Protein AF-A0ABD5XP65-F1 (afdb_monomer_lite)

pLDDT: mean 73.83, std 27.02, range [26.28, 98.69]

Organism: NCBI:txid3031998

Foldseek 3Di:
DDDDPPCDPDDFQFKDKDKDDDQQFDPVCLPPDPCPTLALLNLLVVLCCVQVVDQVCPQPQQDFADDPPDDDDPFTKTKTKHKDWDQKAADADPPTDTDIKMKIWIWGWDQDPVGTDTHDDSKTKMKIKDFFHQRIAGRHRHTDDRPNHGGIMMMIMITRDPDPVSRVLSRLSRSCRRRNPPNDPDDNPDDDDDDPPDDDDPPDPPPDDDDDDDDDDDDDDDDDDDDDDDDDDDDDDDDDDDDDDDDDDDDDDDDDDDDDD

Radius of gyration: 26.75 Å; chains: 1; bounding box: 67×69×98 Å

Sequence (261 aa):
MSSVEDAAPKPRAHGASVANVLNDLAPSDADAPAGQRDTLYADAVRYWRENVESHENEPYPATEFDAEWLPETAGEWVLLVKSSGWKAGTGYGDDYSQYYEQHIMLRERVETDDGVELRKPPLALHVEVMPQYRDLVFKSGDPLECPYGEGTRVVCWTTWAESGSEVERRMYDAIRAVYGDDVLDAPATGTPTPDASRKPKPTTDLTATRRGPSSRRSNSQRTSSRGAGTPRSTHIKSGCKRVGWRPAWSPTAGIYSGSRM

Secondary structure (DSSP, 8-state):
-------PPPPP---EEEEEEE----GGGTTS-TTSS-SHHHHHHHHIIIII-SGGGPSEEEEE---TTSPP-SSEEEEEEEEEEEEEEES-GGG-EEEEEEEEEEEEEEEETTEEEEEPPSS-EEEEEEEE-TT-EETTS-B---TT-SEEEEEEEESS-SSHHHHHHHHHHHHHHHH-GGG-SS---SPPPP----PPPP-------------------------------------------PPP-PPPPP-------

Structure (mmCIF, N/CA/C/O backbone):
data_AF-A0ABD5XP65-F1
#
_entry.id   AF-A0ABD5XP65-F1
#
loop_
_atom_site.group_PDB
_atom_site.id
_atom_site.type_symbol
_atom_site.label_atom_id
_atom_site.label_alt_id
_atom_site.label_comp_id
_atom_site.label_asym_id
_atom_site.label_entity_id
_atom_site.label_seq_id
_atom_site.pdbx_PDB_ins_code
_atom_site.Cartn_x
_atom_site.Cartn_y
_atom_site.Cartn_z
_atom_site.occupancy
_atom_site.B_iso_or_equiv
_atom_site.auth_seq_id
_atom_site.auth_comp_id
_atom_site.auth_asym_id
_atom_site.auth_atom_id
_atom_site.pdbx_PDB_model_num
ATOM 1 N N . MET A 1 1 ? -13.268 21.954 -52.368 1.00 40.03 1 MET A N 1
ATOM 2 C CA . MET A 1 1 ? -12.692 22.503 -51.124 1.00 40.03 1 MET A CA 1
ATOM 3 C C . MET A 1 1 ? -12.782 21.407 -50.078 1.00 40.03 1 MET A C 1
ATOM 5 O O . MET A 1 1 ? -13.883 21.100 -49.652 1.00 40.03 1 MET A O 1
ATOM 9 N N . SER A 1 2 ? -11.668 20.733 -49.788 1.00 44.50 2 SER A N 1
ATOM 10 C CA . SER A 1 2 ? -11.592 19.680 -48.766 1.00 44.50 2 SER A CA 1
ATOM 11 C C . SER A 1 2 ? -11.222 20.348 -47.448 1.00 44.50 2 SER A C 1
ATOM 13 O O . SER A 1 2 ? -10.163 20.971 -47.388 1.00 44.50 2 SER A O 1
ATOM 15 N N . SER A 1 3 ? -12.076 20.276 -46.427 1.00 46.41 3 SER A N 1
ATOM 16 C CA . SER A 1 3 ? -11.682 20.690 -45.080 1.00 46.41 3 SER A CA 1
ATOM 17 C C . SER A 1 3 ? -10.689 19.668 -44.544 1.00 46.41 3 SER A C 1
ATOM 19 O O . SER A 1 3 ? -10.985 18.477 -44.495 1.00 46.41 3 SER A O 1
ATOM 21 N N . VAL A 1 4 ? -9.500 20.129 -44.177 1.00 52.03 4 VAL A N 1
ATOM 22 C CA . VAL A 1 4 ? -8.583 19.348 -43.353 1.00 52.03 4 VAL A CA 1
ATOM 23 C C . VAL A 1 4 ? -9.175 19.389 -41.949 1.00 52.03 4 VAL A C 1
ATOM 25 O O . VAL A 1 4 ? -9.174 20.442 -41.315 1.00 52.03 4 VAL A O 1
ATOM 28 N N . GLU A 1 5 ? -9.778 18.287 -41.509 1.00 54.50 5 GLU A N 1
ATOM 29 C CA . GLU A 1 5 ? -10.114 18.123 -40.099 1.00 54.50 5 GLU A CA 1
ATOM 30 C C . GLU A 1 5 ? -8.799 18.014 -39.330 1.00 54.50 5 GLU A C 1
ATOM 32 O O . GLU A 1 5 ? -8.056 17.041 -39.457 1.00 54.50 5 GLU A O 1
ATOM 37 N N . ASP A 1 6 ? -8.498 19.061 -38.569 1.00 48.50 6 ASP A N 1
ATOM 38 C CA . ASP A 1 6 ? -7.400 19.097 -37.615 1.00 48.50 6 ASP A CA 1
ATOM 39 C C . ASP A 1 6 ? -7.791 18.209 -36.425 1.00 48.50 6 ASP A C 1
ATOM 41 O O . ASP A 1 6 ? -8.336 18.657 -35.412 1.00 48.50 6 ASP A O 1
ATOM 45 N N . ALA A 1 7 ? -7.639 16.896 -36.603 1.00 56.91 7 ALA A N 1
ATOM 46 C CA . ALA A 1 7 ? -7.872 15.917 -35.556 1.00 56.91 7 ALA A CA 1
ATOM 47 C C . ALA A 1 7 ? -6.713 15.994 -34.556 1.00 56.91 7 ALA A C 1
ATOM 49 O O . ALA A 1 7 ? -5.777 15.194 -34.594 1.00 56.91 7 ALA A O 1
ATOM 50 N N . ALA A 1 8 ? -6.775 16.972 -33.651 1.00 50.06 8 ALA A N 1
ATOM 51 C CA . ALA A 1 8 ? -5.931 16.970 -32.468 1.00 50.06 8 ALA A CA 1
ATOM 52 C C . ALA A 1 8 ? -6.077 15.599 -31.774 1.00 50.06 8 ALA A C 1
ATOM 54 O O . ALA A 1 8 ? -7.208 15.119 -31.610 1.00 50.06 8 ALA A O 1
ATOM 55 N N . PRO A 1 9 ? -4.973 14.927 -31.391 1.00 61.09 9 PRO A N 1
ATOM 56 C CA . PRO A 1 9 ? -5.064 13.644 -30.714 1.00 61.09 9 PRO A CA 1
ATOM 57 C C . PRO A 1 9 ? -5.929 13.822 -29.468 1.00 61.09 9 PRO A C 1
ATOM 59 O O . PRO A 1 9 ? -5.684 14.723 -28.662 1.00 61.09 9 PRO A O 1
ATOM 62 N N . LYS A 1 10 ? -6.966 12.984 -29.325 1.00 55.00 10 LYS A N 1
ATOM 63 C CA . LYS A 1 10 ? -7.807 12.974 -28.121 1.00 55.00 10 LYS A CA 1
ATOM 64 C C . LYS A 1 10 ? -6.884 12.947 -26.897 1.00 55.00 10 LYS A C 1
ATOM 66 O O . LYS A 1 10 ? -5.917 12.176 -26.920 1.00 55.00 10 LYS A O 1
ATOM 71 N N . PRO A 1 11 ? -7.137 13.761 -25.856 1.00 56.94 11 PRO A N 1
ATOM 72 C CA . PRO A 1 11 ? -6.301 13.746 -24.666 1.00 56.94 11 PRO A CA 1
ATOM 73 C C . PRO A 1 11 ? -6.234 12.311 -24.143 1.00 56.94 11 PRO A C 1
ATOM 75 O O . PRO A 1 11 ? -7.261 11.710 -23.826 1.00 56.94 11 PRO A O 1
ATOM 78 N N . ARG A 1 12 ? -5.027 11.736 -24.118 1.00 56.38 12 ARG A N 1
ATOM 79 C CA . ARG A 1 12 ? -4.811 10.428 -23.499 1.00 56.38 12 ARG A CA 1
ATOM 80 C C . ARG A 1 12 ? -4.994 10.605 -21.996 1.00 56.38 12 ARG A C 1
ATOM 82 O O . ARG A 1 12 ? -4.457 11.559 -21.432 1.00 56.38 12 ARG A O 1
ATOM 89 N N . ALA A 1 13 ? -5.741 9.710 -21.355 1.00 58.09 13 ALA A N 1
ATOM 90 C CA . ALA A 1 13 ? -5.840 9.684 -19.902 1.00 58.09 13 ALA A CA 1
ATOM 91 C C . ALA A 1 13 ? -4.429 9.472 -19.327 1.00 58.09 13 ALA A C 1
ATOM 93 O O . ALA A 1 13 ? -3.853 8.392 -19.427 1.00 58.09 13 ALA A O 1
ATOM 94 N N . HIS A 1 14 ? -3.826 10.545 -18.815 1.00 69.62 14 HIS A N 1
ATOM 95 C CA . HIS A 1 14 ? -2.431 10.520 -18.382 1.00 69.62 14 HIS A CA 1
ATOM 96 C C . HIS A 1 14 ? -2.278 9.835 -17.019 1.00 69.62 14 HIS A C 1
ATOM 98 O O . HIS A 1 14 ? -1.262 9.196 -16.777 1.00 69.62 14 HIS A O 1
ATOM 104 N N . GLY A 1 15 ? -3.305 9.896 -16.166 1.00 77.50 15 GLY A N 1
ATOM 105 C CA . GLY A 1 15 ? -3.373 9.194 -14.888 1.00 77.50 15 GLY A CA 1
ATOM 106 C C . GLY A 1 15 ? -4.805 8.784 -14.561 1.00 77.50 15 GLY A C 1
ATOM 107 O O . GLY A 1 15 ? -5.740 9.542 -14.819 1.00 77.50 15 GLY A O 1
ATOM 108 N N . ALA A 1 16 ? -4.961 7.588 -14.002 1.00 86.00 16 ALA A N 1
ATOM 109 C CA . ALA A 1 16 ? -6.223 7.043 -13.524 1.00 86.00 16 ALA A CA 1
ATOM 110 C C . ALA A 1 16 ? -6.053 6.516 -12.094 1.00 86.00 16 ALA A C 1
ATOM 112 O O . ALA A 1 16 ? -4.953 6.128 -11.689 1.00 86.00 16 ALA A O 1
ATOM 113 N N . SER A 1 17 ? -7.146 6.511 -11.331 1.00 92.38 17 SER A N 1
ATOM 114 C CA . SER A 1 17 ? -7.155 5.957 -9.981 1.00 92.38 17 SER A CA 1
ATOM 115 C C . SER A 1 17 ? -8.422 5.180 -9.686 1.00 92.38 17 SER A C 1
ATOM 117 O O . SER A 1 17 ? -9.511 5.634 -10.041 1.00 92.38 17 SER A O 1
ATOM 119 N N . VAL A 1 18 ? -8.276 4.071 -8.970 1.00 95.38 18 VAL A N 1
ATOM 120 C CA . VAL A 1 18 ? -9.386 3.295 -8.408 1.00 95.38 18 VAL A CA 1
ATOM 121 C C . VAL A 1 18 ? -9.196 3.186 -6.902 1.00 95.38 18 VAL A C 1
ATOM 123 O O . VAL A 1 18 ? -8.070 3.079 -6.419 1.00 95.38 18 VAL A O 1
ATOM 126 N N . ALA A 1 19 ? -10.303 3.256 -6.167 1.00 96.19 19 ALA A N 1
ATOM 127 C CA . ALA A 1 19 ? -10.346 3.104 -4.724 1.00 96.19 19 ALA A CA 1
ATOM 128 C C . ALA A 1 19 ? -11.404 2.059 -4.368 1.00 96.19 19 ALA A C 1
ATOM 130 O O . ALA A 1 19 ? -12.586 2.291 -4.620 1.00 96.19 19 ALA A O 1
ATOM 131 N N . ASN A 1 20 ? -10.977 0.962 -3.748 1.00 94.88 20 ASN A N 1
ATOM 132 C CA . ASN A 1 20 ? -11.839 -0.139 -3.331 1.00 94.88 20 ASN A CA 1
ATOM 133 C C . ASN A 1 20 ? -11.805 -0.290 -1.806 1.00 94.88 20 ASN A C 1
ATOM 135 O O . ASN A 1 20 ? -10.812 0.031 -1.151 1.00 94.88 20 ASN A O 1
ATOM 139 N N . VAL A 1 21 ? -12.907 -0.780 -1.244 1.00 94.88 21 VAL A N 1
ATOM 140 C CA . VAL A 1 21 ? -12.956 -1.300 0.125 1.00 94.88 21 VAL A CA 1
ATOM 141 C C . VAL A 1 21 ? -13.182 -2.796 0.003 1.00 94.88 21 VAL A C 1
ATOM 143 O O . VAL A 1 21 ? -14.199 -3.232 -0.535 1.00 94.88 21 VAL A O 1
ATOM 146 N N . LEU A 1 22 ? -12.189 -3.563 0.430 1.00 93.31 22 LEU A N 1
ATOM 147 C CA . LEU A 1 22 ? -12.254 -5.009 0.504 1.00 93.31 22 LEU A CA 1
ATOM 148 C C . LEU A 1 22 ? -13.018 -5.352 1.780 1.00 93.31 22 LEU A C 1
ATOM 150 O O . LEU A 1 22 ? -12.604 -4.965 2.869 1.00 93.31 22 LEU A O 1
ATOM 154 N N . ASN A 1 23 ? -14.135 -6.064 1.641 1.00 91.38 23 ASN A N 1
ATOM 155 C CA . ASN A 1 23 ? -14.887 -6.599 2.778 1.00 91.38 23 ASN A CA 1
ATOM 156 C C . ASN A 1 23 ? -14.221 -7.896 3.275 1.00 91.38 23 ASN A C 1
ATOM 158 O O . ASN A 1 23 ? -14.861 -8.943 3.327 1.00 91.38 23 ASN A O 1
ATOM 162 N N . ASP A 1 24 ? -12.921 -7.826 3.555 1.00 91.94 24 ASP A N 1
ATOM 163 C CA . ASP A 1 24 ? -12.065 -8.944 3.965 1.00 91.94 24 ASP A CA 1
ATOM 164 C C . ASP A 1 24 ? -12.085 -9.180 5.484 1.00 91.94 24 ASP A C 1
ATOM 166 O O . ASP A 1 24 ? -11.543 -10.163 5.968 1.00 91.94 24 ASP A O 1
ATOM 170 N N . LEU A 1 25 ? -12.758 -8.320 6.253 1.00 90.75 25 LEU A N 1
ATOM 171 C CA . LEU A 1 25 ? -12.942 -8.522 7.686 1.00 90.75 25 LEU A CA 1
ATOM 172 C C . LEU A 1 25 ? -14.070 -9.521 7.965 1.00 90.75 25 LEU A C 1
ATOM 174 O O . LEU A 1 25 ? -15.256 -9.207 7.822 1.00 90.75 25 LEU A O 1
ATOM 178 N N . ALA A 1 26 ? -13.706 -10.710 8.444 1.00 86.81 26 ALA A N 1
ATOM 179 C CA . ALA A 1 26 ? -14.677 -11.693 8.904 1.00 86.81 26 ALA A CA 1
ATOM 180 C C . ALA A 1 26 ? -15.507 -11.148 10.089 1.00 86.81 26 ALA A C 1
ATOM 182 O O . ALA A 1 26 ? -14.952 -10.538 11.008 1.00 86.81 26 ALA A O 1
ATOM 183 N N . PRO A 1 27 ? -16.828 -11.420 10.162 1.00 84.38 27 PRO A N 1
ATOM 184 C CA . PRO A 1 27 ? -17.650 -10.992 11.296 1.00 84.38 27 PRO A CA 1
ATOM 185 C C . PRO A 1 27 ? -17.160 -11.502 12.660 1.00 84.38 27 PRO A C 1
ATOM 187 O O . PRO A 1 27 ? -17.408 -10.852 13.674 1.00 84.38 27 PRO A O 1
ATOM 190 N N . SER A 1 28 ? -16.468 -12.649 12.697 1.00 83.56 28 SER A N 1
ATOM 191 C CA . SER A 1 28 ? -15.841 -13.195 13.910 1.00 83.56 28 SER A CA 1
ATOM 192 C C . SER A 1 28 ? -14.696 -12.335 14.444 1.00 83.56 28 SER A C 1
ATOM 194 O O . SER A 1 28 ? -14.403 -12.391 15.637 1.00 83.56 28 SER A O 1
ATOM 196 N N . ASP A 1 29 ? -14.089 -11.523 13.580 1.00 84.38 29 ASP A N 1
ATOM 197 C CA . ASP A 1 29 ? -12.844 -10.801 13.841 1.00 84.38 29 ASP A CA 1
ATOM 198 C C . ASP A 1 29 ? -13.088 -9.296 14.023 1.00 84.38 29 ASP A C 1
ATOM 200 O O . ASP A 1 29 ? -12.156 -8.528 14.268 1.00 84.38 29 ASP A O 1
ATOM 204 N N . ALA A 1 30 ? -14.350 -8.858 13.956 1.00 78.88 30 ALA A N 1
ATOM 205 C CA . ALA A 1 30 ? -14.733 -7.453 14.084 1.00 78.88 30 ALA A CA 1
ATOM 206 C C . ALA A 1 30 ? -14.216 -6.811 15.386 1.00 78.88 30 ALA A C 1
ATOM 208 O O . ALA A 1 30 ? -13.821 -5.646 15.400 1.00 78.88 30 ALA A O 1
ATOM 209 N N . ASP A 1 31 ? -14.164 -7.593 16.467 1.00 82.19 31 ASP A N 1
ATOM 210 C CA . ASP A 1 31 ? -13.669 -7.160 17.778 1.00 82.19 31 ASP A CA 1
ATOM 211 C C . ASP A 1 31 ? -12.234 -7.631 18.070 1.00 82.19 31 ASP A C 1
ATOM 213 O O . ASP A 1 31 ? -11.696 -7.358 19.146 1.00 82.19 31 ASP A O 1
ATOM 217 N N . ALA A 1 32 ? -11.590 -8.332 17.130 1.00 81.75 32 ALA A N 1
ATOM 218 C CA . ALA A 1 32 ? -10.195 -8.720 17.275 1.00 81.75 32 ALA A CA 1
ATOM 219 C C . ALA A 1 32 ? -9.293 -7.473 17.211 1.00 81.75 32 ALA A C 1
ATOM 221 O O . ALA A 1 32 ? -9.571 -6.550 16.441 1.00 81.75 32 ALA A O 1
ATOM 222 N N . PRO A 1 33 ? -8.186 -7.421 17.973 1.00 71.81 33 PRO A N 1
ATOM 223 C CA . PRO A 1 33 ? -7.176 -6.381 17.802 1.00 71.81 33 PRO A CA 1
ATOM 224 C C . PRO A 1 33 ? -6.664 -6.365 16.358 1.00 71.81 33 PRO A C 1
ATOM 226 O O . PRO A 1 33 ? -6.496 -7.422 15.761 1.00 71.81 33 PRO A O 1
ATOM 229 N N . ALA A 1 34 ? -6.326 -5.205 15.794 1.00 62.69 34 ALA A N 1
ATOM 230 C CA . ALA A 1 34 ? -6.033 -5.122 14.358 1.00 62.69 34 ALA A CA 1
ATOM 231 C C . ALA A 1 34 ? -4.831 -5.939 13.850 1.00 62.69 34 ALA A C 1
ATOM 233 O O . ALA A 1 34 ? -4.732 -6.176 12.655 1.00 62.69 34 ALA A O 1
ATOM 234 N N . GLY A 1 35 ? -3.925 -6.380 14.729 1.00 63.19 35 GLY A N 1
ATOM 235 C CA . GLY A 1 35 ? -2.848 -7.316 14.373 1.00 63.19 35 GLY A CA 1
ATOM 236 C C . GLY A 1 35 ? -3.250 -8.796 14.416 1.00 63.19 35 GLY A C 1
ATOM 237 O O . GLY A 1 35 ? -2.394 -9.655 14.234 1.00 63.19 35 GLY A O 1
ATOM 238 N N . GLN A 1 36 ? -4.510 -9.083 14.739 1.00 72.56 36 GLN A N 1
ATOM 239 C CA . GLN A 1 36 ? -5.106 -10.417 14.858 1.00 72.56 36 GLN A CA 1
ATOM 240 C C . GLN A 1 36 ? -6.335 -10.580 13.953 1.00 72.56 36 GLN A C 1
ATOM 242 O O . GLN A 1 36 ? -6.984 -11.617 14.012 1.00 72.56 36 GLN A O 1
ATOM 247 N N . ARG A 1 37 ? -6.663 -9.555 13.158 1.00 86.44 37 ARG A N 1
ATOM 248 C CA . ARG A 1 37 ? -7.679 -9.633 12.107 1.00 86.44 37 ARG A CA 1
ATOM 249 C C . ARG A 1 37 ? -7.061 -10.321 10.896 1.00 86.44 37 ARG A C 1
ATOM 251 O O . ARG A 1 37 ? -5.908 -10.033 10.579 1.00 86.44 37 ARG A O 1
ATOM 258 N N . ASP A 1 38 ? -7.811 -11.194 10.243 1.00 88.81 38 ASP A N 1
ATOM 259 C CA . ASP A 1 38 ? -7.378 -11.833 9.001 1.00 88.81 38 ASP A CA 1
ATOM 260 C C . ASP A 1 38 ? -7.798 -10.964 7.806 1.00 88.81 38 ASP A C 1
ATOM 262 O O . ASP A 1 38 ? -8.888 -11.112 7.265 1.00 88.81 38 ASP A O 1
ATOM 266 N N . THR A 1 39 ? -6.992 -9.946 7.489 1.00 93.44 39 THR A N 1
ATOM 267 C CA . THR A 1 39 ? -7.253 -8.978 6.407 1.00 93.44 39 THR A CA 1
ATOM 268 C C . THR A 1 39 ? -5.987 -8.707 5.606 1.00 93.44 39 THR A C 1
ATOM 270 O O . THR A 1 39 ? -4.876 -8.820 6.135 1.00 93.44 39 THR A O 1
ATOM 273 N N . LEU A 1 40 ? -6.138 -8.204 4.376 1.00 95.69 40 LEU A N 1
ATOM 274 C CA . LEU A 1 40 ? -5.009 -7.754 3.557 1.00 95.69 40 LEU A CA 1
ATOM 275 C C . LEU A 1 40 ? -4.146 -6.725 4.304 1.00 95.69 40 LEU A C 1
ATOM 277 O O . LEU A 1 40 ? -2.919 -6.730 4.204 1.00 95.69 40 LEU A O 1
ATOM 281 N N . TYR A 1 41 ? -4.762 -5.823 5.074 1.00 95.62 41 TYR A N 1
ATOM 282 C CA . TYR A 1 41 ? -4.007 -4.873 5.883 1.00 95.62 41 TYR A CA 1
ATOM 283 C C . TYR A 1 41 ? -3.149 -5.565 6.954 1.00 95.62 41 TYR A C 1
ATOM 285 O O . TYR A 1 41 ? -2.007 -5.160 7.185 1.00 95.62 41 TYR A O 1
ATOM 293 N N . ALA A 1 42 ? -3.672 -6.600 7.615 1.00 93.38 42 ALA A N 1
ATOM 294 C CA . ALA A 1 42 ? -2.908 -7.358 8.597 1.00 93.38 42 ALA A CA 1
ATOM 295 C C . ALA A 1 42 ? -1.735 -8.108 7.946 1.00 93.38 42 ALA A C 1
ATOM 297 O O . ALA A 1 42 ? -0.638 -8.107 8.513 1.00 93.38 42 ALA A O 1
ATOM 298 N N . ASP A 1 43 ? -1.927 -8.659 6.745 1.00 95.25 43 ASP A N 1
ATOM 299 C CA . ASP A 1 43 ? -0.857 -9.265 5.945 1.00 95.25 43 ASP A CA 1
ATOM 300 C C . ASP A 1 43 ? 0.210 -8.241 5.561 1.00 95.25 43 ASP A C 1
ATOM 302 O O . ASP A 1 43 ? 1.401 -8.494 5.736 1.00 95.25 43 ASP A O 1
ATOM 306 N N . ALA A 1 44 ? -0.195 -7.042 5.142 1.00 96.06 44 ALA A N 1
ATOM 307 C CA . ALA A 1 44 ? 0.726 -5.966 4.798 1.00 96.06 44 ALA A CA 1
ATOM 308 C C . ALA A 1 44 ? 1.579 -5.525 6.004 1.00 96.06 44 ALA A C 1
ATOM 310 O O . ALA A 1 44 ? 2.792 -5.329 5.888 1.00 96.06 44 ALA A O 1
ATOM 311 N N . VAL A 1 45 ? 0.972 -5.423 7.192 1.00 94.75 45 VAL A N 1
ATOM 312 C CA . VAL A 1 45 ? 1.694 -5.137 8.444 1.00 94.75 45 VAL A CA 1
ATOM 313 C C . VAL A 1 45 ? 2.619 -6.294 8.834 1.00 94.75 45 VAL A C 1
ATOM 315 O O . VAL A 1 45 ? 3.726 -6.051 9.322 1.00 94.75 45 VAL A O 1
ATOM 318 N N . ARG A 1 46 ? 2.194 -7.547 8.637 1.00 94.56 46 ARG A N 1
ATOM 319 C CA . ARG A 1 46 ? 3.018 -8.732 8.907 1.00 94.56 46 ARG A CA 1
ATOM 320 C C . ARG A 1 46 ? 4.236 -8.770 7.989 1.00 94.56 46 ARG A C 1
ATOM 322 O O . ARG A 1 46 ? 5.353 -8.847 8.492 1.00 94.56 46 ARG A O 1
ATOM 329 N N . TYR A 1 47 ? 4.026 -8.590 6.686 1.00 96.44 47 TYR A N 1
ATOM 330 C CA . TYR A 1 47 ? 5.083 -8.480 5.686 1.00 96.44 47 TYR A CA 1
ATOM 331 C C . TYR A 1 47 ? 6.100 -7.406 6.072 1.00 96.44 47 TYR A C 1
ATOM 333 O O . TYR A 1 47 ? 7.304 -7.662 6.063 1.00 96.44 47 TYR A O 1
ATOM 341 N N . TRP A 1 48 ? 5.624 -6.219 6.465 1.00 96.94 48 TRP A N 1
ATOM 342 C CA . TRP A 1 48 ? 6.495 -5.126 6.886 1.00 96.94 48 TRP A CA 1
ATOM 343 C C . TRP A 1 48 ? 7.365 -5.516 8.086 1.00 96.94 48 TRP A C 1
ATOM 345 O O . TRP A 1 48 ? 8.574 -5.303 8.071 1.00 96.94 48 TRP A O 1
ATOM 355 N N . ARG A 1 49 ? 6.778 -6.137 9.115 1.00 95.12 49 ARG A N 1
ATOM 356 C CA . ARG A 1 49 ? 7.516 -6.568 10.316 1.00 95.12 49 ARG A CA 1
ATOM 357 C C . ARG A 1 49 ? 8.545 -7.655 10.023 1.00 95.12 49 ARG A C 1
ATOM 359 O O . ARG A 1 49 ? 9.585 -7.672 10.668 1.00 95.12 49 ARG A O 1
ATOM 366 N N . GLU A 1 50 ? 8.238 -8.559 9.099 1.00 96.31 50 GLU A N 1
ATOM 367 C CA . GLU A 1 50 ? 9.090 -9.706 8.772 1.00 96.31 50 GLU A CA 1
ATOM 368 C C . GLU A 1 50 ? 10.232 -9.358 7.810 1.00 96.31 50 GLU A C 1
ATOM 370 O O . GLU A 1 50 ? 11.294 -9.972 7.901 1.00 96.31 50 GLU A O 1
ATOM 375 N N . ASN A 1 51 ? 10.031 -8.391 6.907 1.00 97.44 51 ASN A N 1
ATOM 376 C CA . ASN A 1 51 ? 10.978 -8.099 5.823 1.00 97.44 51 ASN A CA 1
ATOM 377 C C . ASN A 1 51 ? 11.628 -6.713 5.923 1.00 97.44 51 ASN A C 1
ATOM 379 O O . ASN A 1 51 ? 12.795 -6.564 5.566 1.00 97.44 51 ASN A O 1
ATOM 383 N N . VAL A 1 52 ? 10.891 -5.701 6.394 1.00 96.88 52 VAL A N 1
ATOM 384 C CA . VAL A 1 52 ? 11.368 -4.308 6.463 1.00 96.88 52 VAL A CA 1
ATOM 385 C C . VAL A 1 52 ? 11.914 -3.988 7.853 1.00 96.88 52 VAL A C 1
ATOM 387 O O . VAL A 1 52 ? 13.018 -3.458 7.961 1.00 96.88 52 VAL A O 1
ATOM 390 N N . GLU A 1 53 ? 11.160 -4.339 8.903 1.00 94.06 53 GLU A N 1
ATOM 391 C CA . GLU A 1 53 ? 11.462 -4.202 10.344 1.00 94.06 53 GLU A CA 1
ATOM 392 C C . GLU A 1 53 ? 11.646 -2.757 10.863 1.00 94.06 53 GLU A C 1
ATOM 394 O O . GLU A 1 53 ? 11.213 -2.433 11.972 1.00 94.06 53 GLU A O 1
ATOM 399 N N . SER A 1 54 ? 12.253 -1.871 10.071 1.00 95.81 54 SER A N 1
ATOM 400 C CA . SER A 1 54 ? 12.615 -0.499 10.421 1.00 95.81 54 SER A CA 1
ATOM 401 C C . SER A 1 54 ? 12.351 0.465 9.267 1.00 95.81 54 SER A C 1
ATOM 403 O O . SER A 1 54 ? 12.635 0.168 8.110 1.00 95.81 54 SER A O 1
ATOM 405 N N . HIS A 1 55 ? 11.907 1.681 9.597 1.00 94.12 55 HIS A N 1
ATOM 406 C CA . HIS A 1 55 ? 11.718 2.757 8.619 1.00 94.12 55 HIS A CA 1
ATOM 407 C C . HIS A 1 55 ? 13.036 3.198 7.955 1.00 94.12 55 HIS A C 1
ATOM 409 O O . HIS A 1 55 ? 13.009 3.789 6.882 1.00 94.12 55 HIS A O 1
ATOM 415 N N . GLU A 1 56 ? 14.193 2.915 8.564 1.00 96.31 56 GLU A N 1
ATOM 416 C CA . GLU A 1 56 ? 15.506 3.198 7.960 1.00 96.31 56 GLU A CA 1
ATOM 417 C C . GLU A 1 56 ? 15.812 2.294 6.757 1.00 96.31 56 GLU A C 1
ATOM 419 O O . GLU A 1 56 ? 16.633 2.650 5.916 1.00 96.31 56 GLU A O 1
ATOM 424 N N . ASN A 1 57 ? 15.124 1.152 6.653 1.00 96.38 57 ASN A N 1
ATOM 425 C CA . ASN A 1 57 ? 15.237 0.225 5.529 1.00 96.38 57 ASN A CA 1
ATOM 426 C C . ASN A 1 57 ? 14.253 0.562 4.395 1.00 96.38 57 ASN A C 1
ATOM 428 O O . ASN A 1 57 ? 14.186 -0.159 3.399 1.00 96.38 57 ASN A O 1
ATOM 432 N N . GLU A 1 58 ? 13.466 1.631 4.540 1.00 96.19 58 GLU A N 1
ATOM 433 C CA . GLU A 1 58 ? 12.511 2.063 3.529 1.00 96.19 58 GLU A CA 1
ATOM 434 C C . GLU A 1 58 ? 13.116 3.077 2.541 1.00 96.19 58 GLU A C 1
ATOM 436 O O . GLU A 1 58 ? 13.905 3.940 2.929 1.00 96.19 58 GLU A O 1
ATOM 441 N N . PRO A 1 59 ? 12.680 3.067 1.267 1.00 96.62 59 PRO A N 1
ATOM 442 C CA . PRO A 1 59 ? 11.762 2.102 0.664 1.00 96.62 59 PRO A CA 1
ATOM 443 C C . PRO A 1 59 ? 12.452 0.751 0.396 1.00 96.62 59 PRO A C 1
ATOM 445 O O . PRO A 1 59 ? 13.523 0.701 -0.204 1.00 96.62 59 PRO A O 1
ATOM 448 N N . TYR A 1 60 ? 11.811 -0.340 0.810 1.00 97.56 60 TYR A N 1
ATOM 449 C CA . TYR A 1 60 ? 12.354 -1.695 0.735 1.00 97.56 60 TYR A CA 1
ATOM 450 C C . TYR A 1 60 ? 12.043 -2.342 -0.625 1.00 97.56 60 TYR A C 1
ATOM 452 O O . TYR A 1 60 ? 10.870 -2.369 -1.005 1.00 97.56 60 TYR A O 1
ATOM 460 N N . PRO A 1 61 ? 13.029 -2.874 -1.372 1.00 97.25 61 PRO A N 1
ATOM 461 C CA . PRO A 1 61 ? 12.784 -3.603 -2.615 1.00 97.25 61 PRO A CA 1
ATOM 462 C C . PRO A 1 61 ? 12.176 -4.978 -2.321 1.00 97.25 61 PRO A C 1
ATOM 464 O O . PRO A 1 61 ? 12.888 -5.930 -2.020 1.00 97.25 61 PRO A O 1
ATOM 467 N N . ALA A 1 62 ? 10.849 -5.061 -2.399 1.00 97.50 62 ALA A N 1
ATOM 468 C CA . ALA A 1 62 ? 10.071 -6.214 -1.962 1.00 97.50 62 ALA A CA 1
ATOM 469 C C . ALA A 1 62 ? 10.215 -7.423 -2.886 1.00 97.50 62 ALA A C 1
ATOM 471 O O . ALA A 1 62 ? 10.409 -8.543 -2.419 1.00 97.50 62 ALA A O 1
ATOM 472 N N . THR A 1 63 ? 10.096 -7.193 -4.192 1.00 97.69 63 THR A N 1
ATOM 473 C CA . THR A 1 63 ? 10.197 -8.243 -5.207 1.00 97.69 63 THR A CA 1
ATOM 474 C C . THR A 1 63 ? 10.500 -7.649 -6.576 1.00 97.69 63 THR A C 1
ATOM 476 O O . THR A 1 63 ? 10.094 -6.523 -6.885 1.00 97.69 63 THR A O 1
ATOM 479 N N . GLU A 1 64 ? 11.176 -8.430 -7.413 1.00 97.38 64 GLU A N 1
ATOM 480 C CA . GLU A 1 64 ? 11.113 -8.252 -8.864 1.00 97.38 64 GLU A CA 1
ATOM 481 C C . GLU A 1 64 ? 9.670 -8.457 -9.333 1.00 97.38 64 GLU A C 1
ATOM 483 O O . GLU A 1 64 ? 8.908 -9.219 -8.728 1.00 97.38 64 GLU A O 1
ATOM 488 N N . PHE A 1 65 ? 9.272 -7.737 -10.374 1.00 97.19 65 PHE A N 1
ATOM 489 C CA . PHE A 1 65 ? 7.888 -7.683 -10.808 1.00 97.19 65 PHE A CA 1
ATOM 490 C C . PHE A 1 65 ? 7.792 -7.748 -12.319 1.00 97.19 65 PHE A C 1
ATOM 492 O O . PHE A 1 65 ? 8.292 -6.875 -13.012 1.00 97.19 65 PHE A O 1
ATOM 499 N N . ASP A 1 66 ? 7.112 -8.767 -12.819 1.00 94.25 66 ASP A N 1
ATOM 500 C CA . ASP A 1 66 ? 6.848 -8.927 -14.239 1.00 94.25 66 ASP A CA 1
ATOM 501 C C . ASP A 1 66 ? 5.341 -8.949 -14.477 1.00 94.25 66 ASP A C 1
ATOM 503 O O . ASP A 1 66 ? 4.583 -9.572 -13.730 1.00 94.25 66 ASP A O 1
ATOM 507 N N . ALA A 1 67 ? 4.908 -8.234 -15.507 1.00 91.94 67 ALA A N 1
ATOM 508 C CA . ALA A 1 67 ? 3.519 -8.170 -15.910 1.00 91.94 67 ALA A CA 1
ATOM 509 C C . ALA A 1 67 ? 3.419 -7.734 -17.372 1.00 91.94 67 ALA A C 1
ATOM 511 O O . ALA A 1 67 ? 4.119 -6.828 -17.814 1.00 91.94 67 ALA A O 1
ATOM 512 N N . GLU A 1 68 ? 2.465 -8.310 -18.107 1.00 90.94 68 GLU A N 1
ATOM 513 C CA . GLU A 1 68 ? 2.273 -8.079 -19.551 1.00 90.94 68 GLU A CA 1
ATOM 514 C C . GLU A 1 68 ? 2.073 -6.607 -19.959 1.00 90.94 68 GLU A C 1
ATOM 516 O O . GLU A 1 68 ? 2.238 -6.248 -21.121 1.00 90.94 68 GLU A O 1
ATOM 521 N N . TRP A 1 69 ? 1.653 -5.758 -19.019 1.00 88.19 69 TRP A N 1
ATOM 522 C CA . TRP A 1 69 ? 1.357 -4.347 -19.253 1.00 88.19 69 TRP A CA 1
ATOM 523 C C . TRP A 1 69 ? 2.555 -3.438 -18.974 1.00 88.19 69 TRP A C 1
ATOM 525 O O . TRP A 1 69 ? 2.476 -2.232 -19.229 1.00 88.19 69 TRP A O 1
ATOM 535 N N . LEU A 1 70 ? 3.642 -3.984 -18.428 1.00 92.25 70 LEU A N 1
ATOM 536 C CA . LEU A 1 70 ? 4.881 -3.251 -18.240 1.00 92.25 70 LEU A CA 1
ATOM 537 C C . LEU A 1 70 ? 5.584 -3.092 -19.593 1.00 92.25 70 LEU A C 1
ATOM 539 O O . LEU A 1 70 ? 5.660 -4.044 -20.369 1.00 92.25 70 LEU A O 1
ATOM 543 N N . PRO A 1 71 ? 6.105 -1.896 -19.907 1.00 90.38 71 PRO A N 1
ATOM 544 C CA . PRO A 1 71 ? 6.911 -1.719 -21.097 1.00 90.38 71 PRO A CA 1
ATOM 545 C C . PRO A 1 71 ? 8.224 -2.490 -20.957 1.00 90.38 71 PRO A C 1
ATOM 547 O O . PRO A 1 71 ? 8.731 -2.697 -19.849 1.00 90.38 71 PRO A O 1
ATOM 550 N N . GLU A 1 72 ? 8.803 -2.849 -22.100 1.00 90.88 72 GLU A N 1
ATOM 551 C CA . GLU A 1 72 ? 10.172 -3.348 -22.146 1.00 90.88 72 GLU A CA 1
ATOM 552 C C . GLU A 1 72 ? 11.121 -2.342 -21.490 1.00 90.88 72 GLU A C 1
ATOM 554 O O . GLU A 1 72 ? 10.976 -1.121 -21.622 1.00 90.88 72 GLU A O 1
ATOM 559 N N . THR A 1 73 ? 12.103 -2.876 -20.776 1.00 90.44 73 THR A N 1
ATOM 560 C CA . THR A 1 73 ? 13.121 -2.097 -20.087 1.00 90.44 73 THR A CA 1
ATOM 561 C C . THR A 1 73 ? 14.490 -2.748 -20.270 1.00 90.44 73 THR A C 1
ATOM 563 O O . THR A 1 73 ? 14.586 -3.949 -20.508 1.00 90.44 73 THR A O 1
ATOM 566 N N . ALA A 1 74 ? 15.551 -1.942 -20.197 1.00 85.50 74 ALA A N 1
ATOM 567 C CA . ALA A 1 74 ? 16.924 -2.440 -20.177 1.00 85.50 74 ALA A CA 1
ATOM 568 C C . ALA A 1 74 ? 17.353 -2.918 -18.777 1.00 85.50 74 ALA A C 1
ATOM 570 O O . ALA A 1 74 ? 18.367 -3.604 -18.662 1.00 85.50 74 ALA A O 1
ATOM 571 N N . GLY A 1 75 ? 16.620 -2.517 -17.734 1.00 91.62 75 GLY A N 1
ATOM 572 C CA . GLY A 1 75 ? 16.815 -2.971 -16.361 1.00 91.62 75 GLY A CA 1
ATOM 573 C C . GLY A 1 75 ? 15.805 -4.040 -15.955 1.00 91.62 75 GLY A C 1
ATOM 574 O O . GLY A 1 75 ? 15.386 -4.871 -16.755 1.00 91.62 75 GLY A O 1
ATOM 575 N N . GLU A 1 76 ? 15.389 -3.985 -14.694 1.00 95.56 76 GLU A N 1
ATOM 576 C CA . GLU A 1 76 ? 14.396 -4.883 -14.109 1.00 95.56 76 GLU A CA 1
ATOM 577 C C . GLU A 1 76 ? 13.317 -4.077 -13.394 1.00 95.56 76 GLU A C 1
ATOM 579 O O . GLU A 1 76 ? 13.587 -3.079 -12.724 1.00 95.56 76 GLU A O 1
ATOM 584 N N . TRP A 1 77 ? 12.071 -4.509 -13.509 1.00 97.56 77 TRP A N 1
ATOM 585 C CA . TRP A 1 77 ? 10.972 -3.911 -12.767 1.00 97.56 77 TRP A CA 1
ATOM 586 C C . TRP A 1 77 ? 10.952 -4.450 -11.335 1.00 97.56 77 TRP A C 1
ATOM 588 O O . TRP A 1 77 ? 11.037 -5.653 -11.107 1.00 97.56 77 TRP A O 1
ATOM 598 N N . VAL A 1 78 ? 10.845 -3.553 -10.355 1.00 98.06 78 VAL A N 1
ATOM 599 C CA . VAL A 1 78 ? 10.855 -3.888 -8.925 1.00 98.06 78 VAL A CA 1
ATOM 600 C C . VAL A 1 78 ? 9.724 -3.145 -8.223 1.00 98.06 78 VAL A C 1
ATOM 602 O O . VAL A 1 78 ? 9.503 -1.951 -8.455 1.00 98.06 78 VAL A O 1
ATOM 605 N N . LEU A 1 79 ? 9.018 -3.839 -7.332 1.00 98.50 79 LEU A N 1
ATOM 606 C CA . LEU A 1 79 ? 8.060 -3.226 -6.418 1.00 98.50 79 LEU A CA 1
ATOM 607 C C . LEU A 1 79 ? 8.749 -2.881 -5.102 1.00 98.50 79 LEU A C 1
ATOM 609 O O . LEU A 1 79 ? 9.395 -3.717 -4.474 1.00 98.50 79 LEU A O 1
ATOM 613 N N . LEU A 1 80 ? 8.600 -1.629 -4.682 1.00 98.44 80 LEU A N 1
ATOM 614 C CA . LEU A 1 80 ? 9.091 -1.141 -3.405 1.00 98.44 80 LEU A CA 1
ATOM 615 C C . LEU A 1 80 ? 7.957 -1.041 -2.392 1.00 98.44 80 LEU A C 1
ATOM 617 O O . LEU A 1 80 ? 6.891 -0.524 -2.726 1.00 98.44 80 LEU A O 1
ATOM 621 N N . VAL A 1 81 ? 8.228 -1.429 -1.149 1.00 98.38 81 VAL A N 1
ATOM 622 C CA . VAL A 1 81 ? 7.335 -1.245 -0.004 1.00 98.38 81 VAL A CA 1
ATOM 623 C C . VAL A 1 81 ? 7.854 -0.130 0.896 1.00 98.38 81 VAL A C 1
ATOM 625 O O . VAL A 1 81 ? 9.046 -0.041 1.186 1.00 98.38 81 VAL A O 1
ATOM 628 N N . LYS A 1 82 ? 6.953 0.736 1.351 1.00 97.81 82 LYS A N 1
ATOM 629 C CA . LYS A 1 82 ? 7.209 1.682 2.444 1.00 97.81 82 LYS A CA 1
ATOM 630 C C . LYS A 1 82 ? 5.958 1.838 3.297 1.00 97.81 82 LYS A C 1
ATOM 632 O O . LYS A 1 82 ? 4.862 1.517 2.834 1.00 97.81 82 LYS A O 1
ATOM 637 N N . SER A 1 83 ? 6.098 2.432 4.469 1.00 97.50 83 SER A N 1
ATOM 638 C CA . SER A 1 83 ? 4.975 2.769 5.329 1.00 97.50 83 SER A CA 1
ATOM 639 C C . SER A 1 83 ? 4.913 4.269 5.598 1.00 97.50 83 SER A C 1
ATOM 641 O O . SER A 1 83 ? 5.884 5.010 5.431 1.00 97.50 83 SER A O 1
ATOM 643 N N . SER A 1 84 ? 3.734 4.765 5.956 1.00 96.81 84 SER A N 1
ATOM 644 C CA . SER A 1 84 ? 3.592 6.134 6.438 1.00 96.81 84 SER A CA 1
ATOM 645 C C . SER A 1 84 ? 2.456 6.244 7.451 1.00 96.81 84 SER A C 1
ATOM 647 O O . SER A 1 84 ? 1.598 5.368 7.537 1.00 96.81 84 SER A O 1
ATOM 649 N N . GLY A 1 85 ? 2.481 7.277 8.294 1.00 96.25 85 GLY A N 1
ATOM 650 C CA . GLY A 1 85 ? 1.491 7.428 9.359 1.00 96.25 85 GLY A CA 1
ATOM 651 C C . GLY A 1 85 ? 0.091 7.698 8.802 1.00 96.25 85 GLY A C 1
ATOM 652 O O . GLY A 1 85 ? -0.133 8.710 8.141 1.00 96.25 85 GLY A O 1
ATOM 653 N N . TRP A 1 86 ? -0.875 6.849 9.146 1.00 96.06 86 TRP A N 1
ATOM 654 C CA . TRP A 1 86 ? -2.265 6.978 8.716 1.00 96.06 86 TRP A CA 1
ATOM 655 C C . TRP A 1 86 ? -3.041 8.007 9.542 1.00 96.06 86 TRP A C 1
ATOM 657 O O . TRP A 1 86 ? -2.768 8.245 10.717 1.00 96.06 86 TRP A O 1
ATOM 667 N N . LYS A 1 87 ? -4.073 8.621 8.959 1.00 95.31 87 LYS A N 1
ATOM 668 C CA . LYS A 1 87 ? -4.872 9.670 9.621 1.00 95.31 87 LYS A CA 1
ATOM 669 C C . LYS A 1 87 ? -5.641 9.216 10.874 1.00 95.31 87 LYS A C 1
ATOM 671 O O . LYS A 1 87 ? -6.111 10.074 11.622 1.00 95.31 87 LYS A O 1
ATOM 676 N N . ALA A 1 88 ? -5.801 7.909 11.077 1.00 95.31 88 ALA A N 1
ATOM 677 C CA . ALA A 1 88 ? -6.557 7.324 12.178 1.00 95.31 88 ALA A CA 1
ATOM 678 C C . ALA A 1 88 ? -5.735 6.268 12.931 1.00 95.31 88 ALA A C 1
ATOM 680 O O . ALA A 1 88 ? -4.717 5.773 12.440 1.00 95.31 88 ALA A O 1
ATOM 681 N N . GLY A 1 89 ? -6.185 5.936 14.133 1.00 94.50 89 GLY A N 1
ATOM 682 C CA . GLY A 1 89 ? -5.554 4.959 15.004 1.00 94.50 89 GLY A CA 1
ATOM 683 C C . GLY A 1 89 ? -6.485 4.520 16.125 1.00 94.50 89 GLY A C 1
ATOM 684 O O . GLY A 1 89 ? -7.700 4.584 15.976 1.00 94.50 89 GLY A O 1
ATOM 685 N N . THR A 1 90 ? -5.927 4.088 17.248 1.00 92.31 90 THR A N 1
ATOM 686 C CA . THR A 1 90 ? -6.693 3.648 18.426 1.00 92.31 90 THR A CA 1
ATOM 687 C C . THR A 1 90 ? -6.281 4.422 19.672 1.00 92.31 90 THR A C 1
ATOM 689 O O . THR A 1 90 ? -5.158 4.917 19.750 1.00 92.31 90 THR A O 1
ATOM 692 N N . GLY A 1 91 ? -7.156 4.476 20.678 1.00 90.88 91 GLY A N 1
ATOM 693 C CA . GLY A 1 91 ? -6.905 5.211 21.922 1.00 90.88 91 GLY A CA 1
ATOM 694 C C . GLY A 1 91 ? -7.240 6.701 21.816 1.00 90.88 91 GLY A C 1
ATOM 695 O O . GLY A 1 91 ? -7.656 7.191 20.770 1.00 90.88 91 GLY A O 1
ATOM 696 N N . TYR A 1 92 ? -7.082 7.432 22.921 1.00 91.56 92 TYR A N 1
ATOM 697 C CA . TYR A 1 92 ? -7.483 8.838 23.030 1.00 91.56 92 TYR A CA 1
ATOM 698 C C . TYR A 1 92 ? -6.449 9.644 23.814 1.00 91.56 92 TYR A C 1
ATOM 700 O O . TYR A 1 92 ? -5.848 9.138 24.759 1.00 91.56 92 TYR A O 1
ATOM 708 N N . GLY A 1 93 ? -6.293 10.925 23.466 1.00 91.12 93 GLY A N 1
ATOM 709 C CA . GLY A 1 93 ? -5.397 11.831 24.186 1.00 91.12 93 GLY A CA 1
ATOM 710 C C . GLY A 1 93 ? -3.958 11.314 24.208 1.00 91.12 93 GLY A C 1
ATOM 711 O O . GLY A 1 93 ? -3.350 11.157 23.151 1.00 91.12 93 GLY A O 1
ATOM 712 N N . ASP A 1 94 ? -3.438 11.058 25.409 1.00 93.12 94 ASP A N 1
ATOM 713 C CA . ASP A 1 94 ? -2.054 10.625 25.628 1.00 93.12 94 ASP A CA 1
ATOM 714 C C . ASP A 1 94 ? -1.815 9.145 25.263 1.00 93.12 94 ASP A C 1
ATOM 716 O O . ASP A 1 94 ? -0.687 8.782 24.939 1.00 93.12 94 ASP A O 1
ATOM 720 N N . ASP A 1 95 ? -2.867 8.316 25.230 1.00 92.31 95 ASP A N 1
ATOM 721 C CA . ASP A 1 95 ? -2.792 6.890 24.863 1.00 92.31 95 ASP A CA 1
ATOM 722 C C . ASP A 1 95 ? -3.067 6.649 23.363 1.00 92.31 95 ASP A C 1
ATOM 724 O O . ASP A 1 95 ? -3.248 5.511 22.925 1.00 92.31 95 ASP A O 1
ATOM 728 N N . TYR A 1 96 ? -3.148 7.715 22.556 1.00 94.19 96 TYR A N 1
ATOM 729 C CA . TYR A 1 96 ? -3.388 7.600 21.117 1.00 94.19 96 TYR A CA 1
ATOM 730 C C . TYR A 1 96 ? -2.203 6.937 20.404 1.00 94.19 96 TYR A C 1
ATOM 732 O O . TYR A 1 96 ? -1.070 7.421 20.457 1.00 94.19 96 TYR A O 1
ATOM 740 N N . SER A 1 97 ? -2.490 5.876 19.653 1.00 93.00 97 SER A N 1
ATOM 741 C CA . SER A 1 97 ? -1.533 5.161 18.815 1.00 93.00 97 SER A CA 1
ATOM 742 C C . SER A 1 97 ? -1.987 5.192 17.359 1.00 93.00 97 SER A C 1
ATOM 744 O O . SER A 1 97 ? -3.063 4.699 17.019 1.00 93.00 97 SER A O 1
ATOM 746 N N . GLN A 1 98 ? -1.170 5.812 16.507 1.00 94.88 98 GLN A N 1
ATOM 747 C CA . GLN A 1 98 ? -1.434 5.965 15.079 1.00 94.88 98 GLN A CA 1
ATOM 748 C C . GLN A 1 98 ? -1.230 4.637 14.344 1.00 94.88 98 GLN A C 1
ATOM 750 O O . GLN A 1 98 ? -0.277 3.911 14.626 1.00 94.88 98 GLN A O 1
ATOM 755 N N . TYR A 1 99 ? -2.092 4.343 13.372 1.00 94.69 99 TYR A N 1
ATOM 756 C CA . TYR A 1 99 ? -1.844 3.248 12.436 1.00 94.69 99 TYR A CA 1
ATOM 757 C C . TYR A 1 99 ? -0.940 3.721 11.303 1.00 94.69 99 TYR A C 1
ATOM 759 O O . TYR A 1 99 ? -0.695 4.915 11.141 1.00 94.69 99 TYR A O 1
ATOM 767 N N . TYR A 1 100 ? -0.456 2.784 10.500 1.00 95.44 100 TYR A N 1
ATOM 768 C CA . TYR A 1 100 ? 0.373 3.088 9.341 1.00 95.44 100 TYR A CA 1
ATOM 769 C C . TYR A 1 100 ? -0.298 2.575 8.080 1.00 95.44 100 TYR A C 1
ATOM 771 O O . TYR A 1 100 ? -0.765 1.443 8.058 1.00 95.44 100 TYR A O 1
ATOM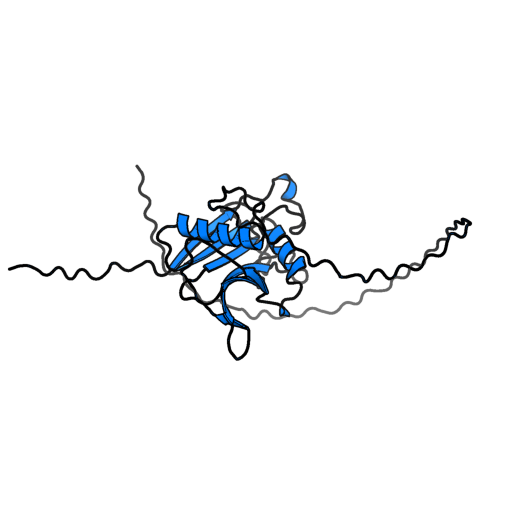 779 N N . GLU A 1 101 ? -0.352 3.382 7.035 1.00 96.81 101 GLU A N 1
ATOM 780 C CA . GLU A 1 101 ? -0.690 2.903 5.699 1.00 96.81 101 GLU A CA 1
ATOM 781 C C . GLU A 1 101 ? 0.552 2.292 5.046 1.00 96.81 101 GLU A C 1
ATOM 783 O O . GLU A 1 101 ? 1.681 2.713 5.316 1.00 96.81 101 GLU A O 1
ATOM 788 N N . GLN A 1 102 ? 0.346 1.271 4.217 1.00 98.06 102 GLN A N 1
ATOM 789 C CA . GLN A 1 102 ? 1.411 0.624 3.454 1.00 98.06 102 GLN A CA 1
ATOM 790 C C . GLN A 1 102 ? 1.329 1.069 2.000 1.00 98.06 102 GLN A C 1
ATOM 792 O O . GLN A 1 102 ? 0.241 1.198 1.442 1.00 98.06 102 GLN A O 1
ATOM 797 N N . HIS A 1 103 ? 2.480 1.297 1.379 1.00 98.56 103 HIS A N 1
ATOM 798 C CA . HIS A 1 103 ? 2.572 1.716 -0.010 1.00 98.56 103 HIS A CA 1
ATOM 799 C C . HIS A 1 103 ? 3.387 0.711 -0.817 1.00 98.56 103 HIS A C 1
ATOM 801 O O . HIS A 1 103 ? 4.502 0.382 -0.422 1.00 98.56 103 HIS A O 1
ATOM 807 N N . ILE A 1 104 ? 2.878 0.327 -1.986 1.00 98.69 104 ILE A N 1
ATOM 808 C CA . ILE A 1 104 ? 3.595 -0.447 -3.005 1.00 98.69 104 ILE A CA 1
ATOM 809 C C . ILE A 1 104 ? 3.865 0.473 -4.197 1.00 98.69 104 ILE A C 1
ATOM 811 O O . ILE A 1 104 ? 2.944 1.117 -4.701 1.00 98.69 104 ILE A O 1
ATOM 815 N N . MET A 1 105 ? 5.113 0.574 -4.653 1.00 98.25 105 MET A N 1
ATOM 816 C CA . MET A 1 105 ? 5.518 1.509 -5.710 1.00 98.25 105 MET A CA 1
ATOM 817 C C . MET A 1 105 ? 6.395 0.831 -6.758 1.00 98.25 105 MET A C 1
ATOM 819 O O . MET A 1 105 ? 7.391 0.208 -6.411 1.00 98.25 105 MET A O 1
ATOM 823 N N . LEU A 1 106 ? 6.105 1.047 -8.040 1.00 97.88 106 LEU A N 1
ATOM 824 C CA . LEU A 1 106 ? 6.939 0.539 -9.132 1.00 97.88 106 LEU A CA 1
ATOM 825 C C . LEU A 1 106 ? 8.206 1.384 -9.335 1.00 97.88 106 LEU A C 1
ATOM 827 O O . LEU A 1 106 ? 8.151 2.623 -9.381 1.00 97.88 106 LEU A O 1
ATOM 831 N N . ARG A 1 107 ? 9.347 0.714 -9.493 1.00 97.50 107 ARG A N 1
ATOM 832 C CA . ARG A 1 107 ? 10.633 1.286 -9.905 1.00 97.50 107 ARG A CA 1
ATOM 833 C C . ARG A 1 107 ? 11.311 0.408 -10.942 1.00 97.50 107 ARG A C 1
ATOM 835 O O . ARG A 1 107 ? 11.051 -0.785 -11.021 1.00 97.50 107 ARG A O 1
ATOM 842 N N . GLU A 1 108 ? 12.188 1.028 -11.714 1.00 96.69 108 GLU A N 1
ATOM 843 C CA . GLU A 1 108 ? 13.135 0.329 -12.576 1.00 96.69 108 GLU A CA 1
ATOM 844 C C . GLU A 1 108 ? 14.470 0.227 -11.830 1.00 96.69 108 GLU A C 1
ATOM 846 O O . GLU A 1 108 ? 15.022 1.249 -11.415 1.00 96.69 108 GLU A O 1
ATOM 851 N N . ARG A 1 109 ? 14.973 -0.987 -11.628 1.00 96.19 109 ARG A N 1
ATOM 852 C CA . ARG A 1 109 ? 16.307 -1.272 -11.105 1.00 96.19 109 ARG A CA 1
ATOM 853 C C . ARG A 1 109 ? 17.270 -1.382 -12.280 1.00 96.19 109 ARG A C 1
ATOM 855 O O . ARG A 1 109 ? 17.078 -2.223 -13.151 1.00 96.19 109 ARG A O 1
ATOM 862 N N . VAL A 1 110 ? 18.287 -0.526 -12.312 1.00 94.81 110 VAL A N 1
ATOM 863 C CA . VAL A 1 110 ? 19.282 -0.487 -13.392 1.00 94.81 110 VAL A CA 1
ATOM 864 C C . VAL A 1 110 ? 20.680 -0.584 -12.797 1.00 94.81 110 VAL A C 1
ATOM 866 O O . VAL A 1 110 ? 21.005 0.139 -11.856 1.00 94.81 110 VAL A O 1
ATOM 869 N N . GLU A 1 111 ? 21.508 -1.454 -13.368 1.00 93.25 111 GLU A N 1
ATOM 870 C CA . GLU A 1 111 ? 22.940 -1.511 -13.073 1.00 93.25 111 GLU A CA 1
ATOM 871 C C . GLU A 1 111 ? 23.663 -0.347 -13.758 1.00 93.25 111 GLU A C 1
ATOM 873 O O . GLU A 1 111 ? 23.508 -0.112 -14.960 1.00 93.25 111 GLU A O 1
ATOM 878 N N . THR A 1 112 ? 24.451 0.397 -12.989 1.00 91.75 112 THR A N 1
ATOM 879 C CA . THR A 1 112 ? 25.263 1.521 -13.470 1.00 91.75 112 THR A CA 1
ATOM 880 C C . THR A 1 112 ? 26.717 1.338 -13.049 1.00 91.75 112 THR A C 1
ATOM 882 O O . THR A 1 112 ? 27.021 0.514 -12.187 1.00 91.75 112 THR A O 1
ATOM 885 N N . ASP A 1 113 ? 27.623 2.138 -13.613 1.00 91.44 113 ASP A N 1
ATOM 886 C CA . ASP A 1 113 ? 29.039 2.121 -13.220 1.00 91.44 113 ASP A CA 1
ATOM 887 C C . ASP A 1 113 ? 29.246 2.464 -11.727 1.00 91.44 113 ASP A C 1
ATOM 889 O O . ASP A 1 113 ? 30.216 2.014 -11.117 1.00 91.44 113 ASP A O 1
ATOM 893 N N . ASP A 1 114 ? 28.309 3.208 -11.125 1.00 90.56 114 ASP A N 1
ATOM 894 C CA . ASP A 1 114 ? 28.312 3.606 -9.711 1.00 90.56 114 ASP A CA 1
ATOM 895 C C . ASP A 1 114 ? 27.525 2.629 -8.805 1.00 90.56 114 ASP A C 1
ATOM 897 O O . ASP A 1 114 ? 27.403 2.851 -7.596 1.00 90.56 114 ASP A O 1
ATOM 901 N N . GLY A 1 115 ? 27.002 1.534 -9.372 1.00 91.25 115 GLY A N 1
ATOM 902 C CA . GLY A 1 115 ? 26.206 0.510 -8.691 1.00 91.25 115 GLY A CA 1
ATOM 903 C C . GLY A 1 115 ? 24.727 0.497 -9.092 1.00 91.25 115 GLY A C 1
ATOM 904 O O . GLY A 1 115 ? 24.336 1.016 -10.139 1.00 91.25 115 GLY A O 1
ATOM 905 N N . VAL A 1 116 ? 23.893 -0.116 -8.250 1.00 92.50 116 VAL A N 1
ATOM 906 C CA . VAL A 1 116 ? 22.457 -0.310 -8.508 1.00 92.50 116 VAL A CA 1
ATOM 907 C C . VAL A 1 116 ? 21.668 0.975 -8.248 1.00 92.50 116 VAL A C 1
ATOM 909 O O . VAL A 1 116 ? 21.687 1.506 -7.137 1.00 92.50 116 VAL A O 1
ATOM 912 N N . GLU A 1 117 ? 20.899 1.433 -9.238 1.00 94.12 117 GLU A N 1
ATOM 913 C CA . GLU A 1 117 ? 20.019 2.601 -9.126 1.00 94.12 117 GLU A CA 1
ATOM 914 C C . GLU A 1 117 ? 18.535 2.208 -9.246 1.00 94.12 117 GLU A C 1
ATOM 916 O O . GLU A 1 117 ? 18.157 1.425 -10.116 1.00 94.12 117 GLU A O 1
ATOM 921 N N . LEU A 1 118 ? 17.672 2.790 -8.399 1.00 94.56 118 LEU A N 1
ATOM 922 C CA . LEU A 1 118 ? 16.210 2.646 -8.470 1.00 94.56 118 LEU A CA 1
ATOM 923 C C . LEU A 1 118 ? 15.577 3.893 -9.100 1.00 94.56 118 LEU A C 1
ATOM 925 O O . LEU A 1 118 ? 15.338 4.904 -8.433 1.00 94.56 118 LEU A O 1
ATOM 929 N N . ARG A 1 119 ? 15.265 3.816 -10.392 1.00 93.69 119 ARG A N 1
ATOM 930 C CA . ARG A 1 119 ? 14.737 4.927 -11.189 1.00 93.69 119 ARG A CA 1
ATOM 931 C C . ARG A 1 119 ? 13.220 4.969 -11.174 1.00 93.69 119 ARG A C 1
ATOM 933 O O . ARG A 1 119 ? 12.535 3.945 -11.147 1.00 93.69 119 ARG A O 1
ATOM 940 N N . LYS A 1 120 ? 12.673 6.187 -11.201 1.00 92.50 120 LYS A N 1
ATOM 941 C CA . LYS A 1 120 ? 11.232 6.402 -11.351 1.00 92.50 120 LYS A CA 1
ATOM 942 C C . LYS A 1 120 ? 10.845 6.240 -12.830 1.00 92.50 120 LYS A C 1
ATOM 944 O O . LYS A 1 120 ? 11.276 7.064 -13.635 1.00 92.50 120 LYS A O 1
ATOM 949 N N . PRO A 1 121 ? 10.005 5.254 -13.182 1.00 87.94 121 PRO A N 1
ATOM 950 C CA . PRO A 1 121 ? 9.587 5.057 -14.565 1.00 87.94 121 PRO A CA 1
ATOM 951 C C . PRO A 1 121 ? 8.623 6.124 -15.099 1.00 87.94 121 PRO A C 1
ATOM 953 O O . PRO A 1 121 ? 7.936 6.794 -14.320 1.00 87.94 121 PRO A O 1
ATOM 956 N N . PRO A 1 122 ? 8.496 6.232 -16.439 1.00 83.81 122 PRO A N 1
ATOM 957 C CA . PRO A 1 122 ? 7.436 7.011 -17.086 1.00 83.81 122 PRO A CA 1
ATOM 958 C C . PRO A 1 122 ? 6.034 6.404 -16.874 1.00 83.81 122 PRO A C 1
ATOM 960 O O . PRO A 1 122 ? 5.023 7.104 -16.993 1.00 83.81 122 PRO A O 1
ATOM 963 N N . LEU A 1 123 ? 5.967 5.108 -16.551 1.00 87.69 123 LEU A N 1
ATOM 964 C CA . LEU A 1 123 ? 4.763 4.407 -16.119 1.00 87.69 123 LEU A CA 1
ATOM 965 C C . LEU A 1 123 ? 4.694 4.392 -14.591 1.00 87.69 123 LEU A C 1
ATOM 967 O O . LEU A 1 123 ? 5.486 3.712 -13.953 1.00 87.69 123 LEU A O 1
ATOM 971 N N . ALA A 1 124 ? 3.754 5.114 -13.988 1.00 91.12 124 ALA A N 1
ATOM 972 C CA . ALA A 1 124 ? 3.581 5.063 -12.542 1.00 91.12 124 ALA A CA 1
ATOM 973 C C . ALA A 1 124 ? 2.663 3.901 -12.152 1.00 91.12 124 ALA A C 1
ATOM 975 O O . ALA A 1 124 ? 1.632 3.675 -12.787 1.00 91.12 124 ALA A O 1
ATOM 976 N N . LEU A 1 125 ? 3.006 3.229 -11.058 1.00 96.62 125 LEU A N 1
ATOM 977 C CA . LEU A 1 125 ? 2.090 2.424 -10.262 1.00 96.62 125 LEU A CA 1
ATOM 978 C C . LEU A 1 125 ? 2.373 2.728 -8.791 1.00 96.62 125 LEU A C 1
ATOM 980 O O . LEU A 1 125 ? 3.524 2.650 -8.348 1.00 96.62 125 LEU A O 1
ATOM 984 N N . HIS A 1 126 ? 1.329 3.095 -8.057 1.00 97.69 126 HIS A N 1
ATOM 985 C CA . HIS A 1 126 ? 1.379 3.315 -6.619 1.00 97.69 126 HIS A CA 1
ATOM 986 C C . HIS A 1 126 ? 0.085 2.797 -5.999 1.00 97.69 126 HIS A C 1
ATOM 988 O O . HIS A 1 126 ? -0.987 3.303 -6.320 1.00 97.69 126 HIS A O 1
ATOM 994 N N . VAL A 1 127 ? 0.195 1.787 -5.140 1.00 98.56 127 VAL A N 1
ATOM 995 C CA . VAL A 1 127 ? -0.917 1.222 -4.371 1.00 98.56 127 VAL A CA 1
ATOM 996 C C . VAL A 1 127 ? -0.763 1.620 -2.907 1.00 98.56 127 VAL A C 1
ATOM 998 O O . VAL A 1 127 ? 0.331 1.526 -2.358 1.00 98.56 127 VAL A O 1
ATOM 1001 N N . GLU A 1 128 ? -1.847 2.054 -2.282 1.00 98.56 128 GLU A N 1
ATOM 1002 C CA . GLU A 1 128 ? -1.973 2.296 -0.849 1.00 98.56 128 GLU A CA 1
ATOM 1003 C C . GLU A 1 128 ? -2.901 1.260 -0.228 1.00 98.56 128 GLU A C 1
ATOM 1005 O O . GLU A 1 128 ? -4.000 1.041 -0.734 1.00 98.56 128 GLU A O 1
ATOM 1010 N N . VAL A 1 129 ? -2.470 0.661 0.879 1.00 98.12 129 VAL A N 1
ATOM 1011 C CA . VAL A 1 129 ? -3.222 -0.313 1.673 1.00 98.12 129 VAL A CA 1
ATOM 1012 C C . VAL A 1 129 ? -3.435 0.277 3.063 1.00 98.12 129 VAL A C 1
ATOM 1014 O O . VAL A 1 129 ? -2.485 0.523 3.811 1.00 98.12 129 VAL A O 1
ATOM 1017 N N . MET A 1 130 ? -4.694 0.542 3.398 1.00 96.94 130 MET A N 1
ATOM 1018 C CA . MET A 1 130 ? -5.098 1.267 4.599 1.00 96.94 130 MET A CA 1
ATOM 1019 C C . MET A 1 130 ? -6.116 0.459 5.408 1.00 96.94 130 MET A C 1
ATOM 1021 O O . MET A 1 130 ? -6.979 -0.206 4.830 1.00 96.94 130 MET A O 1
ATOM 1025 N N . PRO A 1 131 ? -6.096 0.578 6.742 1.00 94.62 131 PRO A N 1
ATOM 1026 C CA . PRO A 1 131 ? -7.107 -0.039 7.580 1.00 94.62 131 PRO A CA 1
ATOM 1027 C C . PRO A 1 131 ? -8.403 0.782 7.530 1.00 94.62 131 PRO A C 1
ATOM 1029 O O . PRO A 1 131 ? -8.379 2.018 7.598 1.00 94.62 131 PRO A O 1
ATOM 1032 N N . GLN A 1 132 ? -9.542 0.098 7.470 1.00 92.94 132 GLN A N 1
ATOM 1033 C CA . GLN A 1 132 ? -10.865 0.704 7.570 1.00 92.94 132 GLN A CA 1
ATOM 1034 C C . GLN A 1 132 ? -11.711 -0.095 8.563 1.00 92.94 132 GLN A C 1
ATOM 1036 O O . GLN A 1 132 ? -12.486 -0.965 8.185 1.00 92.94 132 GLN A O 1
ATOM 1041 N N . TYR A 1 133 ? -11.544 0.196 9.852 1.00 91.56 133 TYR A N 1
ATOM 1042 C CA . TYR A 1 133 ? -12.243 -0.500 10.932 1.00 91.56 133 TYR A CA 1
ATOM 1043 C C . TYR A 1 133 ? -13.072 0.478 11.761 1.00 91.56 133 TYR A C 1
ATOM 1045 O O . TYR A 1 133 ? -12.655 1.621 11.972 1.00 91.56 133 TYR A O 1
ATOM 1053 N N . ARG A 1 134 ? -14.226 0.024 12.263 1.00 89.44 134 ARG A N 1
ATOM 1054 C CA . ARG A 1 134 ? -15.158 0.858 13.046 1.00 89.44 134 ARG A CA 1
ATOM 1055 C C . ARG A 1 134 ? -14.586 1.399 14.356 1.00 89.44 134 ARG A C 1
ATOM 1057 O O . ARG A 1 134 ? -15.113 2.364 14.900 1.00 89.44 134 ARG A O 1
ATOM 1064 N N . ASP A 1 1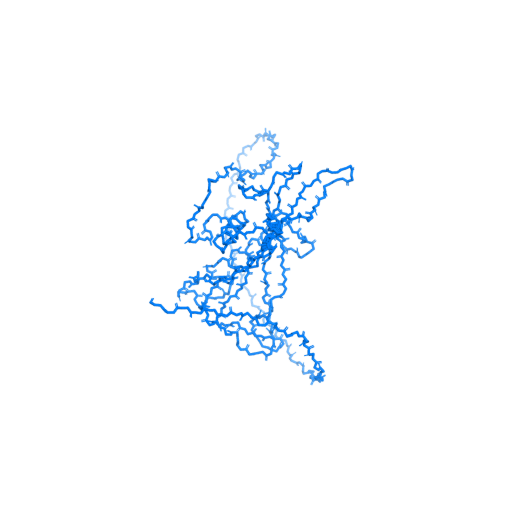35 ? -13.562 0.742 14.890 1.00 89.88 135 ASP A N 1
ATOM 1065 C CA . ASP A 1 135 ? -12.926 1.078 16.163 1.00 89.88 135 ASP A CA 1
ATOM 1066 C C . ASP A 1 135 ? -11.791 2.101 16.019 1.00 89.88 135 ASP A C 1
ATOM 1068 O O . ASP A 1 135 ? -11.210 2.524 17.022 1.00 89.88 135 ASP A O 1
ATOM 1072 N N . LEU A 1 136 ? -11.488 2.530 14.790 1.00 93.06 136 LEU A N 1
ATOM 1073 C CA . LEU A 1 136 ? -10.497 3.567 14.550 1.00 93.06 136 LEU A CA 1
ATOM 1074 C C . LEU A 1 136 ? -11.057 4.957 14.842 1.00 93.06 136 LEU A C 1
ATOM 1076 O O . LEU A 1 136 ? -12.200 5.290 14.529 1.00 93.06 136 LEU A O 1
ATOM 1080 N N . VAL A 1 137 ? -10.195 5.806 15.388 1.00 95.12 137 VAL A N 1
ATOM 1081 C CA . VAL A 1 137 ? -10.485 7.201 15.709 1.00 95.12 137 VAL A CA 1
ATOM 1082 C C . VAL A 1 137 ? -9.417 8.114 15.128 1.00 95.12 137 VAL A C 1
ATOM 1084 O O . VAL A 1 137 ? -8.247 7.748 14.996 1.00 95.12 137 VAL A O 1
ATOM 1087 N N . PHE A 1 138 ? -9.808 9.335 14.787 1.00 95.75 138 PHE A N 1
ATOM 1088 C CA . PHE A 1 138 ? -8.861 10.400 14.489 1.00 95.75 138 PHE A CA 1
ATOM 1089 C C . PHE A 1 138 ? -8.118 10.822 15.760 1.00 95.75 138 PHE A C 1
ATOM 1091 O O . PHE A 1 138 ? -8.585 10.610 16.878 1.00 95.75 138 PHE A O 1
ATOM 1098 N N . LYS A 1 139 ? -6.998 11.537 15.606 1.00 94.06 139 LYS A N 1
ATOM 1099 C CA . LYS A 1 139 ? -6.266 12.125 16.744 1.00 94.06 139 LYS A CA 1
ATOM 1100 C C . LYS A 1 139 ? -7.123 13.073 17.605 1.00 94.06 139 LYS A C 1
ATOM 1102 O O . LYS A 1 139 ? -6.796 13.313 18.764 1.00 94.06 139 LYS A O 1
ATOM 1107 N N . SER A 1 140 ? -8.209 13.626 17.057 1.00 93.88 140 SER A N 1
ATOM 1108 C CA . SER A 1 140 ? -9.195 14.415 17.811 1.00 93.88 140 SER A CA 1
ATOM 1109 C C . SER A 1 140 ? -10.054 13.577 18.767 1.00 93.88 140 SER A C 1
ATOM 1111 O O . SER A 1 140 ? -10.653 14.142 19.679 1.00 93.88 140 SER A O 1
ATOM 1113 N N . GLY A 1 141 ? -10.101 12.257 18.575 1.00 93.12 141 GLY A N 1
ATOM 1114 C CA . GLY A 1 141 ? -11.013 11.330 19.240 1.00 93.12 141 GLY A CA 1
ATOM 1115 C C . GLY A 1 141 ? -12.318 11.089 18.477 1.00 93.12 141 GLY A C 1
ATOM 1116 O O . GLY A 1 141 ? -13.107 10.247 18.899 1.00 93.12 141 GLY A O 1
ATOM 1117 N N . ASP A 1 142 ? -12.555 11.786 17.363 1.00 94.56 142 ASP A N 1
ATOM 1118 C CA . ASP A 1 142 ? -13.739 11.541 16.536 1.00 94.56 142 ASP A CA 1
ATOM 1119 C C . ASP A 1 142 ? -13.630 10.163 15.852 1.00 94.56 142 ASP A C 1
ATOM 1121 O O . ASP A 1 142 ? -12.536 9.798 15.407 1.00 94.56 142 ASP A O 1
ATOM 1125 N N . PRO A 1 143 ? -14.723 9.386 15.753 1.00 94.44 143 PRO A N 1
ATOM 1126 C CA . PRO A 1 143 ? -14.698 8.077 15.108 1.00 94.44 143 PRO A CA 1
ATOM 1127 C C . PRO A 1 143 ? -14.427 8.188 13.604 1.00 94.44 143 PRO A C 1
ATOM 1129 O O . PRO A 1 143 ? -14.878 9.123 12.937 1.00 94.44 143 PRO A O 1
ATOM 1132 N N . LEU A 1 144 ? -13.709 7.207 13.056 1.00 93.31 144 LEU A N 1
ATOM 1133 C CA . LEU A 1 144 ? -13.551 7.049 11.617 1.00 93.31 144 LEU A CA 1
ATOM 1134 C C . LEU A 1 144 ? -14.827 6.438 11.031 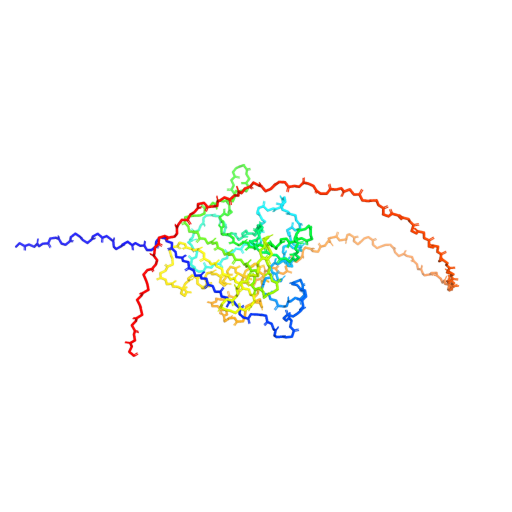1.00 93.31 144 LEU A C 1
ATOM 1136 O O . 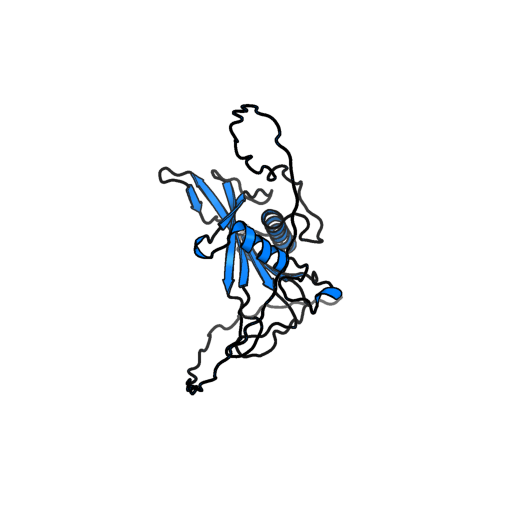LEU A 1 144 ? -15.132 5.265 11.236 1.00 93.31 144 LEU A O 1
ATOM 1140 N N . GLU A 1 145 ? -15.563 7.222 10.250 1.00 93.19 145 GLU A N 1
ATOM 1141 C CA . GLU A 1 145 ? -16.715 6.698 9.522 1.00 93.19 145 GLU A CA 1
ATOM 1142 C C . GLU A 1 145 ? -16.277 5.752 8.395 1.00 93.19 145 GLU A C 1
ATOM 1144 O O . GLU A 1 145 ? -15.398 6.072 7.589 1.00 93.19 145 GLU A O 1
ATOM 1149 N N . CYS A 1 146 ? -16.946 4.601 8.315 1.00 91.50 146 CYS A N 1
ATOM 1150 C CA . CYS A 1 146 ? -16.695 3.545 7.335 1.00 91.50 146 CYS A CA 1
ATOM 1151 C C . CYS A 1 146 ? -17.919 3.358 6.410 1.00 91.50 146 CYS A C 1
ATOM 1153 O O . CYS A 1 146 ? -18.564 2.311 6.439 1.00 91.50 146 CYS A O 1
ATOM 1155 N N . PRO A 1 147 ? -18.294 4.366 5.590 1.00 88.88 147 PRO A N 1
ATOM 1156 C CA . PRO A 1 147 ? -19.560 4.365 4.844 1.00 88.88 147 PRO A CA 1
ATOM 1157 C C . PRO A 1 147 ? -19.660 3.276 3.767 1.00 88.88 147 PRO A C 1
ATOM 1159 O O . PRO A 1 147 ? -20.758 2.961 3.317 1.00 88.88 147 PRO A O 1
ATOM 1162 N N . TYR A 1 148 ? -18.526 2.711 3.349 1.00 87.50 148 TYR A N 1
ATOM 1163 C CA . TYR A 1 148 ? -18.440 1.687 2.304 1.00 87.50 148 TYR A CA 1
ATOM 1164 C C . TYR A 1 148 ? -18.104 0.293 2.855 1.00 87.50 148 TYR A C 1
ATOM 1166 O O . TYR A 1 148 ? -17.701 -0.569 2.085 1.00 87.50 148 TYR A O 1
ATOM 1174 N N . GLY A 1 149 ? -18.258 0.078 4.167 1.00 90.00 149 GLY A N 1
ATOM 1175 C CA . GLY A 1 149 ? -17.921 -1.183 4.833 1.00 90.00 149 GLY A CA 1
ATOM 1176 C C . GLY A 1 149 ? -16.611 -1.131 5.618 1.00 90.00 149 GLY A C 1
ATOM 1177 O O . GLY A 1 149 ? -15.920 -0.106 5.635 1.00 90.00 149 GLY A O 1
ATOM 1178 N N . GLU A 1 150 ? -16.311 -2.237 6.295 1.00 92.62 150 GLU A N 1
ATOM 1179 C CA . GLU A 1 150 ? -15.105 -2.448 7.101 1.00 92.62 150 GLU A CA 1
ATOM 1180 C C . GLU A 1 150 ? -14.173 -3.464 6.431 1.00 92.62 150 GLU A C 1
ATOM 1182 O O . GLU A 1 150 ? -14.630 -4.308 5.663 1.00 92.62 150 GLU A O 1
ATOM 1187 N N . GLY A 1 151 ? -12.883 -3.395 6.759 1.00 93.75 151 GLY A N 1
ATOM 1188 C CA . GLY A 1 151 ? -11.839 -4.253 6.207 1.00 93.75 151 GLY A CA 1
ATOM 1189 C C . GLY A 1 151 ? -10.639 -3.439 5.750 1.00 93.75 151 GLY A C 1
ATOM 1190 O O . GLY A 1 151 ? -10.173 -2.537 6.459 1.00 93.75 151 GLY A O 1
ATOM 1191 N N . THR A 1 152 ? -10.156 -3.737 4.552 1.00 95.75 152 THR A N 1
ATOM 1192 C CA . THR A 1 152 ? -9.002 -3.069 3.954 1.00 95.75 152 THR A CA 1
ATOM 1193 C C . THR A 1 152 ? -9.426 -2.114 2.847 1.00 95.75 152 THR A C 1
ATOM 1195 O O . THR A 1 152 ? -10.039 -2.502 1.854 1.00 95.75 152 THR A O 1
ATOM 1198 N N . ARG A 1 153 ? -9.045 -0.842 2.960 1.00 96.25 153 ARG A N 1
ATOM 1199 C CA . ARG A 1 153 ? -9.172 0.111 1.857 1.00 96.25 153 ARG A CA 1
ATOM 1200 C C . ARG A 1 153 ? -7.913 0.065 1.008 1.00 96.25 153 ARG A C 1
ATOM 1202 O O . ARG A 1 153 ? -6.819 0.266 1.528 1.00 96.25 153 ARG A O 1
ATOM 1209 N N . VAL A 1 154 ? -8.079 -0.109 -0.298 1.00 97.56 154 VAL A N 1
ATOM 1210 C CA . VAL A 1 154 ? -6.986 -0.043 -1.271 1.00 97.56 154 VAL A CA 1
ATOM 1211 C C . VAL A 1 154 ? -7.215 1.081 -2.268 1.00 97.56 154 VAL A C 1
ATOM 1213 O O . VAL A 1 154 ? -8.332 1.286 -2.744 1.00 97.56 154 VAL A O 1
ATOM 1216 N N . VAL A 1 155 ? -6.170 1.844 -2.570 1.00 97.75 155 VAL A N 1
ATOM 1217 C CA . VAL A 1 155 ? -6.211 2.888 -3.600 1.00 97.75 155 VAL A CA 1
ATOM 1218 C C . VAL A 1 155 ? -5.027 2.701 -4.523 1.00 97.75 155 VAL A C 1
ATOM 1220 O O . VAL A 1 155 ? -3.902 2.589 -4.058 1.00 97.75 155 VAL A O 1
ATOM 1223 N N . CYS A 1 156 ? -5.268 2.680 -5.828 1.00 97.88 156 CYS A N 1
ATOM 1224 C CA . CYS A 1 156 ? -4.217 2.573 -6.827 1.00 97.88 156 CYS A CA 1
ATOM 1225 C C . CYS A 1 156 ? -4.232 3.784 -7.746 1.00 97.88 156 CYS A C 1
ATOM 1227 O O . CYS A 1 156 ? -5.276 4.124 -8.304 1.00 97.88 156 CYS A O 1
ATOM 1229 N N . TRP A 1 157 ? -3.061 4.382 -7.955 1.00 95.69 157 TRP A N 1
ATOM 1230 C CA . TRP A 1 157 ? -2.798 5.353 -9.010 1.00 95.69 157 TRP A CA 1
ATOM 1231 C C . TRP A 1 157 ? -1.862 4.746 -10.039 1.00 95.69 157 TRP A C 1
ATOM 1233 O O . TRP A 1 157 ? -0.792 4.232 -9.707 1.00 95.69 157 TRP A O 1
ATOM 1243 N N . THR A 1 158 ? -2.238 4.858 -11.307 1.00 94.25 158 THR A N 1
ATOM 1244 C CA . THR A 1 158 ? -1.385 4.427 -12.411 1.00 94.25 158 THR A CA 1
ATOM 1245 C C . THR A 1 158 ? -1.527 5.349 -13.612 1.00 94.25 158 THR A C 1
ATOM 1247 O O . THR A 1 158 ? -2.559 5.998 -13.800 1.00 94.25 158 THR A O 1
ATOM 1250 N N . THR A 1 159 ? -0.475 5.445 -14.420 1.00 91.75 159 THR A N 1
ATOM 1251 C CA . THR A 1 159 ? -0.528 6.148 -15.707 1.00 91.75 159 THR A CA 1
ATOM 1252 C C . THR A 1 159 ? -0.846 5.169 -16.837 1.00 91.75 159 THR A C 1
ATOM 1254 O O . THR A 1 159 ? -0.597 3.971 -16.723 1.00 91.75 159 THR A O 1
ATOM 1257 N N . TRP A 1 160 ? -1.413 5.664 -17.940 1.00 87.56 160 TRP A N 1
ATOM 1258 C CA . TRP A 1 160 ? -1.645 4.863 -19.155 1.00 87.56 160 TRP A CA 1
ATOM 1259 C C . TRP A 1 160 ? -2.532 3.617 -18.956 1.00 87.56 160 TRP A C 1
ATOM 1261 O O . TRP A 1 160 ? -2.283 2.582 -19.568 1.00 87.56 160 TRP A O 1
ATOM 1271 N N . ALA A 1 161 ? -3.530 3.690 -18.074 1.00 87.75 161 ALA A N 1
ATOM 1272 C CA . ALA A 1 161 ? -4.617 2.711 -18.019 1.00 87.75 161 ALA A CA 1
ATOM 1273 C C . ALA A 1 161 ? -5.824 3.257 -18.794 1.00 87.75 161 ALA A C 1
ATOM 1275 O O . ALA A 1 161 ? -6.205 4.417 -18.612 1.00 87.75 161 ALA A O 1
ATOM 1276 N N . GLU A 1 162 ? -6.413 2.436 -19.658 1.00 85.38 162 GLU A N 1
ATOM 1277 C CA . GLU A 1 162 ? -7.530 2.820 -20.527 1.00 85.38 162 GLU A CA 1
ATOM 1278 C C . GLU A 1 162 ? -8.897 2.605 -19.861 1.00 85.38 162 GLU A C 1
ATOM 1280 O O . GLU A 1 162 ? -9.905 3.158 -20.306 1.00 85.38 162 GLU A O 1
ATOM 1285 N N . SER A 1 163 ? -8.946 1.845 -18.762 1.00 88.81 163 SER A N 1
ATOM 1286 C CA . SER A 1 163 ? -10.174 1.561 -18.016 1.00 88.81 163 SER A CA 1
ATOM 1287 C C . SER A 1 163 ? -9.934 1.398 -16.513 1.00 88.81 163 SER A C 1
ATOM 1289 O O . SER A 1 163 ? -8.819 1.135 -16.068 1.00 88.81 163 SER A O 1
ATOM 1291 N N . GLY A 1 164 ? -11.002 1.512 -15.714 1.00 90.19 164 GLY A N 1
ATOM 1292 C CA . GLY A 1 164 ? -10.945 1.216 -14.277 1.00 90.19 164 GLY A CA 1
ATOM 1293 C C . GLY A 1 164 ? -10.531 -0.232 -13.994 1.00 90.19 164 GLY A C 1
ATOM 1294 O O . GLY A 1 164 ? -9.695 -0.462 -13.130 1.00 90.19 164 GLY A O 1
ATOM 1295 N N . SER A 1 165 ? -11.024 -1.191 -14.783 1.00 91.12 165 SER A N 1
ATOM 1296 C CA . SER A 1 165 ? -10.661 -2.608 -14.649 1.00 91.12 165 SER A CA 1
ATOM 1297 C C . SER A 1 165 ? -9.176 -2.870 -14.912 1.00 91.12 165 SER A C 1
ATOM 1299 O O . SER A 1 165 ? -8.588 -3.741 -14.279 1.00 91.12 165 SER A O 1
ATOM 1301 N N . GLU A 1 166 ? -8.535 -2.102 -15.798 1.00 92.38 166 GLU A N 1
ATOM 1302 C CA . GLU A 1 166 ? -7.078 -2.161 -15.948 1.00 92.38 166 GLU A CA 1
ATOM 1303 C C . GLU A 1 166 ? -6.355 -1.649 -14.704 1.00 92.38 166 GLU A C 1
ATOM 1305 O O . GLU A 1 166 ? -5.405 -2.287 -14.265 1.00 92.38 166 GLU A O 1
ATOM 1310 N N . VAL A 1 167 ? -6.806 -0.540 -14.107 1.00 94.50 167 VAL A N 1
ATOM 1311 C CA . VAL A 1 167 ? -6.223 -0.037 -12.850 1.00 94.50 167 VAL A CA 1
ATOM 1312 C C . VAL A 1 167 ? -6.358 -1.079 -11.739 1.00 94.50 167 VAL A C 1
ATOM 1314 O O . VAL A 1 167 ? -5.388 -1.338 -11.031 1.00 94.50 167 VAL A O 1
ATOM 1317 N N . GLU A 1 168 ? -7.529 -1.706 -11.610 1.00 94.88 168 GLU A N 1
ATOM 1318 C CA . GLU A 1 168 ? -7.774 -2.769 -10.630 1.00 94.88 168 GLU A CA 1
ATOM 1319 C C . GLU A 1 168 ? -6.880 -3.981 -10.855 1.00 94.88 168 GLU A C 1
ATOM 1321 O O . GLU A 1 168 ? -6.288 -4.489 -9.908 1.00 94.88 168 GLU A O 1
ATOM 1326 N N . ARG A 1 169 ? -6.722 -4.415 -12.107 1.00 94.12 169 ARG A N 1
ATOM 1327 C CA . ARG A 1 169 ? -5.826 -5.520 -12.441 1.00 94.12 169 ARG A CA 1
ATOM 1328 C C . ARG A 1 169 ? -4.391 -5.224 -12.018 1.00 94.12 169 ARG A C 1
ATOM 1330 O O . ARG A 1 169 ? -3.808 -6.020 -11.295 1.00 94.12 169 ARG A O 1
ATOM 1337 N N . ARG A 1 170 ? -3.852 -4.054 -12.381 1.00 95.81 170 ARG A N 1
ATOM 1338 C CA . ARG A 1 170 ? -2.489 -3.648 -11.986 1.00 95.81 170 ARG A CA 1
ATOM 1339 C C . ARG A 1 170 ? -2.334 -3.546 -10.467 1.00 95.81 170 ARG A C 1
ATOM 1341 O O . ARG A 1 170 ? -1.287 -3.899 -9.932 1.00 95.81 170 ARG A O 1
ATOM 1348 N N . MET A 1 171 ? -3.375 -3.073 -9.777 1.00 97.31 171 MET A N 1
ATOM 1349 C CA . MET A 1 171 ? -3.430 -3.028 -8.315 1.00 97.31 171 MET A CA 1
ATOM 1350 C C . MET A 1 171 ? -3.340 -4.433 -7.712 1.00 97.31 171 MET A C 1
ATOM 1352 O O . MET A 1 171 ? -2.516 -4.656 -6.829 1.00 97.31 171 MET A O 1
ATOM 1356 N N . TYR A 1 172 ? -4.151 -5.377 -8.194 1.00 96.19 172 TYR A N 1
ATOM 1357 C CA . TYR A 1 172 ? -4.156 -6.751 -7.694 1.00 96.19 172 TYR A CA 1
ATOM 1358 C C . TYR A 1 172 ? -2.878 -7.510 -8.051 1.00 96.19 172 TYR A C 1
ATOM 1360 O O . TYR A 1 172 ? -2.374 -8.238 -7.203 1.00 96.19 172 TYR A O 1
ATOM 1368 N N . ASP A 1 173 ? -2.322 -7.315 -9.249 1.00 96.25 173 ASP A N 1
ATOM 1369 C CA . ASP A 1 173 ? -1.038 -7.904 -9.649 1.00 96.25 173 ASP A CA 1
ATOM 1370 C C . ASP A 1 173 ? 0.077 -7.481 -8.676 1.00 96.25 173 ASP A C 1
ATOM 1372 O O . ASP A 1 173 ? 0.823 -8.322 -8.180 1.00 96.25 173 ASP A O 1
ATOM 1376 N N . ALA A 1 174 ? 0.155 -6.190 -8.332 1.00 97.75 174 ALA A N 1
ATOM 1377 C CA . ALA A 1 174 ? 1.169 -5.693 -7.403 1.00 97.75 174 ALA A CA 1
ATOM 1378 C C . ALA A 1 174 ? 0.938 -6.130 -5.951 1.00 97.75 174 ALA A C 1
ATOM 1380 O O . ALA A 1 174 ? 1.900 -6.431 -5.249 1.00 97.75 174 ALA A O 1
ATOM 1381 N N . ILE A 1 175 ? -0.319 -6.190 -5.499 1.00 98.00 175 ILE A N 1
ATOM 1382 C CA . ILE A 1 175 ? -0.660 -6.720 -4.171 1.00 98.00 175 ILE A CA 1
ATOM 1383 C C . ILE A 1 175 ? -0.231 -8.187 -4.059 1.00 98.00 175 ILE A C 1
ATOM 1385 O O . ILE A 1 175 ? 0.459 -8.537 -3.104 1.00 98.00 175 ILE A O 1
ATOM 1389 N N . ARG A 1 176 ? -0.580 -9.022 -5.047 1.00 96.38 176 ARG A N 1
ATOM 1390 C CA . ARG A 1 176 ? -0.228 -10.449 -5.041 1.00 96.38 176 ARG A CA 1
ATOM 1391 C C . ARG A 1 176 ? 1.273 -10.679 -5.126 1.00 96.38 176 ARG A C 1
ATOM 1393 O O . ARG A 1 176 ? 1.805 -11.503 -4.392 1.00 96.38 176 ARG A O 1
ATOM 1400 N N . ALA A 1 177 ? 1.968 -9.904 -5.959 1.00 97.25 177 ALA A N 1
ATOM 1401 C CA . ALA A 1 177 ? 3.418 -10.001 -6.079 1.00 97.25 177 ALA A CA 1
ATOM 1402 C C . ALA A 1 177 ? 4.141 -9.724 -4.749 1.00 97.25 177 ALA A C 1
ATOM 1404 O O . ALA A 1 177 ? 5.143 -10.369 -4.454 1.00 97.25 177 ALA A O 1
ATOM 1405 N N . VAL A 1 178 ? 3.645 -8.783 -3.935 1.00 98.06 178 VAL A N 1
ATOM 1406 C CA . VAL A 1 178 ? 4.289 -8.417 -2.662 1.00 98.06 178 VAL A CA 1
ATOM 1407 C C . VAL A 1 178 ? 3.839 -9.309 -1.506 1.00 98.06 178 VAL A C 1
ATOM 1409 O O . VAL A 1 178 ? 4.679 -9.753 -0.725 1.00 98.06 178 VAL A O 1
ATOM 1412 N N . TYR A 1 179 ? 2.533 -9.543 -1.358 1.00 96.19 179 TYR A N 1
ATOM 1413 C CA . TYR A 1 179 ? 1.975 -10.178 -0.160 1.00 96.19 179 TYR A CA 1
ATOM 1414 C C . TYR A 1 179 ? 1.585 -11.652 -0.346 1.00 96.19 179 TYR A C 1
ATOM 1416 O O . TYR A 1 179 ? 1.367 -12.327 0.654 1.00 96.19 179 TYR A O 1
ATOM 1424 N N . GLY A 1 180 ? 1.568 -12.169 -1.578 1.00 94.50 180 GLY A N 1
ATOM 1425 C CA . GLY A 1 180 ? 1.188 -13.548 -1.900 1.00 94.50 180 GLY A CA 1
ATOM 1426 C C . GLY A 1 180 ? -0.116 -13.644 -2.696 1.00 94.50 180 GLY A C 1
ATOM 1427 O O . GLY A 1 180 ? -0.935 -12.728 -2.697 1.00 94.50 180 GLY A O 1
ATOM 1428 N N . ASP A 1 181 ? -0.318 -14.759 -3.399 1.00 89.69 181 ASP A N 1
ATOM 1429 C CA . ASP A 1 181 ? -1.492 -14.963 -4.264 1.00 89.69 181 ASP A CA 1
ATOM 1430 C C . ASP A 1 181 ? -2.804 -15.164 -3.488 1.00 89.69 181 ASP A C 1
ATOM 1432 O O . ASP A 1 181 ? -3.885 -14.929 -4.030 1.00 89.69 181 ASP A O 1
ATOM 1436 N N . ASP A 1 182 ? -2.712 -15.605 -2.235 1.00 88.19 182 ASP A N 1
ATOM 1437 C CA . ASP A 1 182 ? -3.820 -15.979 -1.354 1.00 88.19 182 ASP A CA 1
ATOM 1438 C C . ASP A 1 182 ? -4.427 -14.805 -0.574 1.00 88.19 182 ASP A C 1
ATOM 1440 O O . ASP A 1 182 ? -5.503 -14.947 -0.003 1.00 88.19 182 ASP A O 1
AT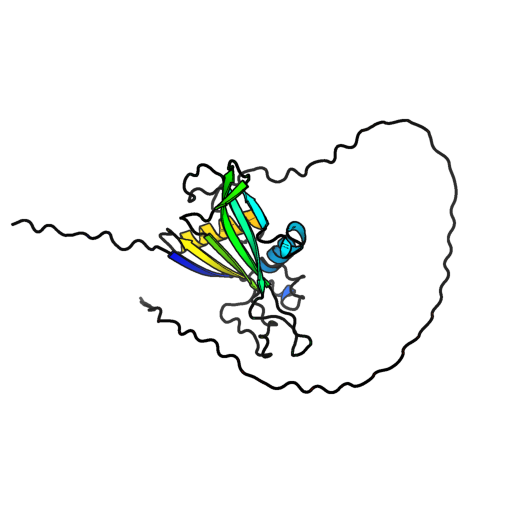OM 1444 N N . VAL A 1 183 ? -3.800 -13.628 -0.607 1.00 89.44 183 VAL A N 1
ATOM 1445 C CA . VAL A 1 183 ? -4.248 -12.434 0.141 1.00 89.44 183 VAL A CA 1
ATOM 1446 C C . VAL A 1 183 ? -5.472 -11.733 -0.463 1.00 89.44 183 VAL A C 1
ATOM 1448 O O . VAL A 1 183 ? -5.970 -10.753 0.089 1.00 89.44 183 VAL A O 1
ATOM 1451 N N . LEU A 1 184 ? -5.941 -12.177 -1.634 1.00 87.31 184 LEU A N 1
ATOM 1452 C CA . LEU A 1 184 ? -7.093 -11.605 -2.330 1.00 87.31 184 LEU A CA 1
ATOM 1453 C C . LEU A 1 184 ? -8.036 -12.696 -2.846 1.00 87.31 184 LEU A C 1
ATOM 1455 O O . LEU A 1 184 ? -7.679 -13.455 -3.746 1.00 87.31 184 LEU A O 1
ATOM 1459 N N . ASP A 1 185 ? -9.301 -12.638 -2.427 1.00 74.88 185 ASP A N 1
ATOM 1460 C CA . ASP A 1 185 ? -10.412 -13.447 -2.958 1.00 74.88 185 ASP A CA 1
ATOM 1461 C C . ASP A 1 185 ? -10.927 -12.940 -4.326 1.00 74.88 185 ASP A C 1
ATOM 1463 O O . ASP A 1 185 ? -12.127 -12.854 -4.597 1.00 74.88 185 ASP A O 1
ATOM 1467 N N . ALA A 1 186 ? -10.014 -12.566 -5.221 1.00 64.19 186 ALA A N 1
ATOM 1468 C CA . ALA A 1 186 ? -10.307 -12.204 -6.605 1.00 64.19 186 ALA A CA 1
ATOM 1469 C C . ALA A 1 186 ? -9.578 -13.177 -7.546 1.00 64.19 186 ALA A C 1
ATOM 1471 O O . ALA A 1 186 ? -8.457 -13.584 -7.233 1.00 64.19 186 ALA A O 1
ATOM 1472 N N . PRO A 1 187 ? -10.144 -13.546 -8.712 1.00 51.94 187 PRO A N 1
ATOM 1473 C CA . PRO A 1 187 ? -9.455 -14.431 -9.647 1.00 51.94 187 PRO A CA 1
ATOM 1474 C C . PRO A 1 187 ? -8.115 -13.818 -10.084 1.00 51.94 187 PRO A C 1
ATOM 1476 O O . PRO A 1 187 ? -8.040 -12.631 -10.416 1.00 51.94 187 PRO A O 1
ATOM 1479 N N . ALA A 1 188 ? -7.049 -14.621 -10.064 1.00 56.38 188 ALA A N 1
ATOM 1480 C CA . ALA A 1 188 ? -5.768 -14.249 -10.653 1.00 56.38 188 ALA A CA 1
ATOM 1481 C C . ALA A 1 188 ? -5.924 -14.178 -12.179 1.00 56.38 188 ALA A C 1
ATOM 1483 O O . ALA A 1 188 ? -6.440 -15.106 -12.802 1.00 56.38 188 ALA A O 1
ATOM 1484 N N . THR A 1 189 ? -5.516 -13.065 -12.786 1.00 50.75 189 THR A N 1
ATOM 1485 C CA . THR A 1 189 ? -5.700 -12.805 -14.226 1.00 50.75 189 THR A CA 1
ATOM 1486 C C . THR A 1 189 ? -4.431 -13.010 -15.059 1.00 50.75 189 THR A C 1
ATOM 1488 O O . THR A 1 189 ? -4.390 -12.584 -16.207 1.00 50.75 189 THR A O 1
ATOM 1491 N N . GLY A 1 190 ? -3.411 -13.688 -14.525 1.00 47.22 190 GLY A N 1
ATOM 1492 C CA . GLY A 1 190 ? -2.157 -13.981 -15.224 1.00 47.22 190 GLY A CA 1
ATOM 1493 C C . GLY A 1 190 ? -1.483 -15.246 -14.691 1.00 47.22 190 GLY A C 1
ATOM 1494 O O . GLY A 1 190 ? -1.698 -15.636 -13.545 1.00 47.22 190 GLY A O 1
ATOM 1495 N N . THR A 1 191 ? -0.720 -15.925 -15.547 1.00 35.00 191 THR A N 1
ATOM 1496 C CA . THR A 1 191 ? 0.007 -17.157 -15.209 1.00 35.00 191 THR A CA 1
ATOM 1497 C C . THR A 1 191 ? 1.067 -16.866 -14.139 1.00 35.00 191 THR A C 1
ATOM 1499 O O . THR A 1 191 ? 1.852 -15.941 -14.342 1.00 35.00 191 THR A O 1
ATOM 1502 N N . PRO A 1 192 ? 1.151 -17.644 -13.044 1.00 41.50 192 PRO A N 1
ATOM 1503 C CA . PRO A 1 192 ? 2.210 -17.483 -12.054 1.00 41.50 192 PRO A CA 1
ATOM 1504 C C . PRO A 1 192 ? 3.579 -17.717 -12.696 1.00 41.50 192 PRO A C 1
ATOM 1506 O O . PRO A 1 192 ? 3.794 -18.758 -13.324 1.00 41.50 192 PRO A O 1
ATOM 1509 N N . THR A 1 193 ? 4.520 -16.796 -12.502 1.00 37.84 193 THR A N 1
ATOM 1510 C CA . THR A 1 193 ? 5.942 -17.095 -12.693 1.00 37.84 193 THR A CA 1
ATOM 1511 C C . THR A 1 193 ? 6.370 -17.998 -11.535 1.00 37.84 193 THR A C 1
ATOM 1513 O O . THR A 1 193 ? 6.283 -17.578 -10.380 1.00 37.84 193 THR A O 1
ATOM 1516 N N . PRO A 1 194 ? 6.792 -19.253 -11.770 1.00 36.28 194 PRO A N 1
ATOM 1517 C CA . PRO A 1 194 ? 7.277 -20.081 -10.685 1.00 36.28 194 PRO A CA 1
ATOM 1518 C C . PRO A 1 194 ? 8.705 -19.659 -10.312 1.00 36.28 194 PRO A C 1
ATOM 1520 O O . PRO A 1 194 ? 9.560 -19.536 -11.184 1.00 36.28 194 PRO A O 1
ATOM 1523 N N . ASP A 1 195 ? 8.933 -19.563 -8.998 1.00 40.25 195 ASP A N 1
ATOM 1524 C CA . ASP A 1 195 ? 10.216 -19.633 -8.271 1.00 40.25 195 ASP A CA 1
ATOM 1525 C C . ASP A 1 195 ? 10.722 -18.343 -7.588 1.00 40.25 195 ASP A C 1
ATOM 1527 O O . ASP A 1 195 ? 11.696 -17.726 -8.004 1.00 40.25 195 ASP A O 1
ATOM 1531 N N . ALA A 1 196 ? 10.121 -18.012 -6.436 1.00 39.16 196 ALA A N 1
ATOM 1532 C CA . ALA A 1 196 ? 10.732 -17.168 -5.397 1.00 39.16 196 ALA A CA 1
ATOM 1533 C C . ALA A 1 196 ? 10.858 -17.896 -4.037 1.00 39.16 196 ALA A C 1
ATOM 1535 O O . ALA A 1 196 ? 11.142 -17.289 -3.007 1.00 39.16 196 ALA A O 1
ATOM 1536 N N . SER A 1 197 ? 10.686 -19.227 -3.995 1.00 40.94 197 SER A N 1
ATOM 1537 C CA . SER A 1 197 ? 10.736 -19.995 -2.733 1.00 40.94 197 SER A CA 1
ATOM 1538 C C . SER A 1 197 ? 12.128 -20.531 -2.368 1.00 40.94 197 SER A C 1
ATOM 1540 O O . SER A 1 197 ? 12.271 -21.373 -1.473 1.00 40.94 197 SER A O 1
ATOM 1542 N N . ARG A 1 198 ? 13.198 -20.046 -3.007 1.00 34.72 198 ARG A N 1
ATOM 1543 C CA . ARG A 1 198 ? 14.557 -20.500 -2.699 1.00 34.72 198 ARG A CA 1
ATOM 1544 C C . ARG A 1 198 ? 15.171 -19.720 -1.534 1.00 34.72 198 ARG A C 1
ATOM 1546 O O . ARG A 1 198 ? 15.970 -18.810 -1.720 1.00 34.72 198 ARG A O 1
ATOM 1553 N N . LYS A 1 199 ? 14.887 -20.162 -0.304 1.00 39.78 199 LYS A N 1
ATOM 1554 C CA . LYS A 1 199 ? 15.722 -19.816 0.863 1.00 39.78 199 LYS A CA 1
ATOM 1555 C C . LYS A 1 199 ? 17.176 -20.266 0.607 1.00 39.78 199 LYS A C 1
ATOM 1557 O O . LYS A 1 199 ? 17.377 -21.439 0.267 1.00 39.78 199 LYS A O 1
ATOM 1562 N N . PRO A 1 200 ? 18.206 -19.422 0.802 1.00 36.38 200 PRO A N 1
ATOM 1563 C CA . PRO A 1 200 ? 19.586 -19.892 0.784 1.00 36.38 200 PRO A CA 1
ATOM 1564 C C . PRO A 1 200 ? 19.815 -20.831 1.977 1.00 36.38 200 PRO A C 1
ATOM 1566 O O . PRO A 1 200 ? 19.630 -20.459 3.136 1.00 36.38 200 PRO A O 1
ATOM 1569 N N . LYS A 1 201 ? 20.200 -22.084 1.700 1.00 34.72 201 LYS A N 1
ATOM 1570 C CA . LYS A 1 201 ? 20.679 -23.009 2.736 1.00 34.72 201 LYS A CA 1
ATOM 1571 C C . LYS A 1 201 ? 21.991 -22.460 3.311 1.00 34.72 201 LYS A C 1
ATOM 1573 O O . LYS A 1 201 ? 22.890 -22.171 2.523 1.00 34.72 201 LYS A O 1
ATOM 1578 N N . PRO A 1 202 ? 22.165 -22.393 4.642 1.00 35.59 202 PRO A N 1
ATOM 1579 C CA . PRO A 1 202 ? 23.483 -22.178 5.215 1.00 35.59 202 PRO A CA 1
ATOM 1580 C C . PRO A 1 202 ? 24.359 -23.400 4.914 1.00 35.59 202 PRO A C 1
ATOM 1582 O O . PRO A 1 202 ? 24.054 -24.522 5.329 1.00 35.59 202 PRO A O 1
ATOM 1585 N N . THR A 1 203 ? 25.448 -23.184 4.178 1.00 32.75 203 THR A N 1
ATOM 1586 C CA . THR A 1 203 ? 26.533 -24.155 4.012 1.00 32.75 203 THR A CA 1
ATOM 1587 C C . THR A 1 203 ? 27.127 -24.435 5.387 1.00 32.75 203 THR A C 1
ATOM 1589 O O . THR A 1 203 ? 27.895 -23.641 5.919 1.00 32.75 203 THR A O 1
ATOM 1592 N N . THR A 1 204 ? 26.730 -25.551 5.996 1.00 35.31 204 THR A N 1
ATOM 1593 C CA . THR A 1 204 ? 27.424 -26.092 7.163 1.00 35.31 204 THR A CA 1
ATOM 1594 C C . THR A 1 204 ? 28.414 -27.125 6.654 1.00 35.31 204 THR A C 1
ATOM 1596 O O . THR A 1 204 ? 28.010 -28.193 6.191 1.00 35.31 204 THR A O 1
ATOM 1599 N N . ASP A 1 205 ? 29.699 -26.784 6.727 1.00 31.95 205 ASP A N 1
ATOM 1600 C CA . ASP A 1 205 ? 30.800 -27.722 6.548 1.00 31.95 205 ASP A CA 1
ATOM 1601 C C . ASP A 1 205 ? 30.639 -28.895 7.524 1.00 31.95 205 ASP A C 1
ATOM 1603 O O . ASP A 1 205 ? 30.743 -28.767 8.747 1.00 31.95 205 ASP A O 1
ATOM 1607 N N . LEU A 1 206 ? 30.353 -30.064 6.958 1.00 33.22 206 LEU A N 1
ATOM 1608 C CA . LEU A 1 206 ? 30.308 -31.340 7.654 1.00 33.22 206 LEU A CA 1
ATOM 1609 C C . LEU A 1 206 ? 31.732 -31.886 7.787 1.00 33.22 206 LEU A C 1
ATOM 1611 O O . LEU A 1 206 ? 32.153 -32.750 7.021 1.00 33.22 206 LEU A O 1
ATOM 1615 N N . THR A 1 207 ? 32.451 -31.456 8.824 1.00 36.09 207 THR A N 1
ATOM 1616 C CA . THR A 1 207 ? 33.591 -32.225 9.345 1.00 36.09 207 THR A CA 1
ATOM 1617 C C . THR A 1 207 ? 33.102 -33.086 10.504 1.00 36.09 207 THR A C 1
ATOM 1619 O O . THR A 1 207 ? 33.173 -32.722 11.677 1.00 36.09 207 THR A O 1
ATOM 1622 N N . ALA A 1 208 ? 32.551 -34.252 10.168 1.00 34.06 208 ALA A N 1
ATOM 1623 C CA . ALA A 1 208 ? 32.145 -35.257 11.137 1.00 34.06 208 ALA A CA 1
ATOM 1624 C C . ALA A 1 208 ? 33.379 -35.963 11.725 1.00 34.06 208 ALA A C 1
ATOM 1626 O O . ALA A 1 208 ? 34.045 -36.736 11.040 1.00 34.06 208 ALA A O 1
ATOM 1627 N N . THR A 1 209 ? 33.643 -35.772 13.022 1.00 36.12 209 THR A N 1
ATOM 1628 C CA . THR A 1 209 ? 34.447 -36.720 13.810 1.00 36.12 209 THR A CA 1
ATOM 1629 C C . THR A 1 209 ? 33.576 -37.337 14.897 1.00 36.12 209 THR A C 1
ATOM 1631 O O . THR A 1 209 ? 33.116 -36.672 15.821 1.00 36.12 209 THR A O 1
ATOM 1634 N N . ARG A 1 210 ? 33.350 -38.646 14.759 1.00 34.62 210 ARG A N 1
ATOM 1635 C CA . ARG A 1 210 ? 32.728 -39.546 15.739 1.00 34.62 210 ARG A CA 1
ATOM 1636 C C . ARG A 1 210 ? 33.383 -39.436 17.123 1.00 34.62 210 ARG A C 1
ATOM 1638 O O . ARG A 1 210 ? 34.603 -39.546 17.207 1.00 34.62 210 ARG A O 1
ATOM 1645 N N . ARG A 1 211 ? 32.577 -39.463 18.195 1.00 35.09 211 ARG A N 1
ATOM 1646 C CA . ARG A 1 211 ? 32.806 -40.282 19.408 1.00 35.09 211 ARG A CA 1
ATOM 1647 C C . ARG A 1 211 ? 31.506 -40.430 20.211 1.00 35.09 211 ARG A C 1
ATOM 1649 O O . ARG A 1 211 ? 30.658 -39.550 20.196 1.00 35.09 211 ARG A O 1
ATOM 1656 N N . GLY A 1 212 ? 31.348 -41.620 20.790 1.00 32.75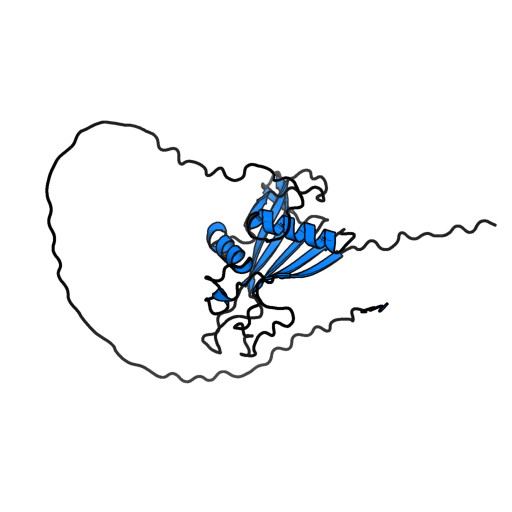 212 GLY A N 1
ATOM 1657 C CA . GLY A 1 212 ? 30.089 -42.221 21.236 1.00 32.75 212 GLY A CA 1
ATOM 1658 C C . GLY A 1 212 ? 29.522 -41.759 22.589 1.00 32.75 212 GLY A C 1
ATOM 1659 O O . GLY A 1 212 ? 29.952 -40.748 23.139 1.00 32.75 212 GLY A O 1
ATOM 1660 N N . PRO A 1 213 ? 28.527 -42.504 23.111 1.00 37.75 213 PRO A N 1
ATOM 1661 C CA . PRO A 1 213 ? 27.554 -42.012 24.078 1.00 37.75 213 PRO A CA 1
ATOM 1662 C C . PRO A 1 213 ? 27.998 -42.234 25.528 1.00 37.75 213 PRO A C 1
ATOM 1664 O O . PRO A 1 213 ? 28.593 -43.258 25.862 1.00 37.75 213 PRO A O 1
ATOM 1667 N N . SER A 1 214 ? 27.635 -41.300 26.408 1.00 34.34 214 SER A N 1
ATOM 1668 C CA . SER A 1 214 ? 27.769 -41.445 27.857 1.00 34.34 214 SER A CA 1
ATOM 1669 C C . SER A 1 214 ? 26.453 -41.101 28.545 1.00 34.34 214 SER A C 1
ATOM 1671 O O . SER A 1 214 ? 25.815 -40.087 28.284 1.00 34.34 214 SER A O 1
ATOM 1673 N N . SER A 1 215 ? 26.067 -42.017 29.416 1.00 36.19 215 SER A N 1
ATOM 1674 C CA . SER A 1 215 ? 24.839 -42.116 30.186 1.00 36.19 215 SER A CA 1
ATOM 1675 C C . SER A 1 215 ? 24.664 -41.079 31.309 1.00 36.19 215 SER A C 1
ATOM 1677 O O . SER A 1 215 ? 25.651 -40.573 31.834 1.00 36.19 215 SER A O 1
ATOM 1679 N N . ARG A 1 216 ? 23.412 -41.028 31.802 1.00 32.00 216 ARG A N 1
ATOM 1680 C CA . ARG A 1 216 ? 22.939 -40.884 33.203 1.00 32.00 216 ARG A CA 1
ATOM 1681 C C . ARG A 1 216 ? 22.386 -39.534 33.703 1.00 32.00 216 ARG A C 1
ATOM 1683 O O . ARG A 1 216 ? 23.102 -38.562 33.870 1.00 32.00 216 ARG A O 1
ATOM 1690 N N . ARG A 1 217 ? 21.149 -39.695 34.212 1.00 31.72 217 ARG A N 1
ATOM 1691 C CA . ARG A 1 217 ? 20.525 -39.173 35.451 1.00 31.72 217 ARG A CA 1
ATOM 1692 C C . ARG A 1 217 ? 19.923 -37.758 35.474 1.00 31.72 217 ARG A C 1
ATOM 1694 O O . ARG A 1 217 ? 20.609 -36.759 35.596 1.00 31.72 217 ARG A O 1
ATOM 1701 N N . SER A 1 218 ? 18.586 -37.770 35.514 1.00 33.88 218 SER A N 1
ATOM 1702 C CA . SER A 1 218 ? 17.686 -37.104 36.476 1.00 33.88 218 SER A CA 1
ATOM 1703 C C . SER A 1 218 ? 18.311 -36.189 37.545 1.00 33.88 218 SER A C 1
ATOM 1705 O O . SER A 1 218 ? 19.130 -36.672 38.328 1.00 33.88 218 SER A O 1
ATOM 1707 N N . ASN A 1 219 ? 17.739 -34.995 37.751 1.00 31.55 219 ASN A N 1
ATOM 1708 C CA . ASN A 1 219 ? 16.899 -34.748 38.934 1.00 31.55 219 ASN A CA 1
ATOM 1709 C C . ASN A 1 219 ? 16.054 -33.464 38.819 1.00 31.55 219 ASN A C 1
ATOM 1711 O O . ASN A 1 219 ? 16.470 -32.472 38.232 1.00 31.55 219 ASN A O 1
ATOM 1715 N N . SER A 1 220 ? 14.874 -33.514 39.434 1.00 34.97 220 SER A N 1
ATOM 1716 C CA . SER A 1 220 ? 13.942 -32.413 39.683 1.00 34.97 220 SER A CA 1
ATOM 1717 C C . SER A 1 220 ? 14.318 -31.593 40.923 1.00 34.97 220 SER A C 1
ATOM 1719 O O . SER A 1 220 ? 14.816 -32.189 41.874 1.00 34.97 220 SER A O 1
ATOM 1721 N N . GLN A 1 221 ? 13.948 -30.305 40.954 1.00 35.59 221 GLN A N 1
ATOM 1722 C CA . GLN A 1 221 ? 13.454 -29.493 42.100 1.00 35.59 221 GLN A CA 1
ATOM 1723 C C . GLN A 1 221 ? 13.412 -28.029 41.609 1.00 35.59 221 GLN A C 1
ATOM 1725 O O . GLN A 1 221 ? 14.413 -27.532 41.118 1.00 35.59 221 GLN A O 1
ATOM 1730 N N . ARG A 1 222 ? 12.278 -27.332 41.454 1.00 32.50 222 ARG A N 1
ATOM 1731 C CA . ARG A 1 222 ? 11.281 -26.830 42.425 1.00 32.50 222 ARG A CA 1
ATOM 1732 C C . ARG A 1 222 ? 11.900 -26.117 43.634 1.00 32.50 222 ARG A C 1
ATOM 1734 O O . ARG A 1 222 ? 12.261 -26.792 44.582 1.00 32.50 222 ARG A O 1
ATOM 1741 N N . THR A 1 223 ? 11.860 -24.780 43.632 1.00 34.16 223 THR A N 1
ATOM 1742 C CA . THR A 1 223 ? 11.499 -23.941 44.795 1.00 34.16 223 THR A CA 1
ATOM 1743 C C . THR A 1 223 ? 11.093 -22.533 44.355 1.00 34.16 223 THR A C 1
ATOM 1745 O O . THR A 1 223 ? 11.598 -21.981 43.386 1.00 34.16 223 THR A O 1
ATOM 1748 N N . SER A 1 224 ? 10.140 -22.003 45.109 1.00 31.23 224 SER A N 1
ATOM 1749 C CA . SER A 1 224 ? 9.383 -20.758 45.001 1.00 31.23 224 SER A CA 1
ATOM 1750 C C . SER A 1 224 ? 9.855 -19.689 45.994 1.00 31.23 224 SER A C 1
ATOM 1752 O O . SER A 1 224 ? 10.162 -20.063 47.122 1.00 31.23 224 SER A O 1
ATOM 1754 N N . SER A 1 225 ? 9.713 -18.400 45.659 1.00 35.19 225 SER A N 1
ATOM 1755 C CA . SER A 1 225 ? 9.294 -17.288 46.556 1.00 35.19 225 SER A CA 1
ATOM 1756 C C . SER A 1 225 ? 9.334 -15.967 45.760 1.00 35.19 225 SER A C 1
ATOM 1758 O O . SER A 1 225 ? 10.305 -15.692 45.072 1.00 35.19 225 SER A O 1
ATOM 1760 N N . ARG A 1 226 ? 8.217 -15.249 45.555 1.00 32.62 226 ARG A N 1
ATOM 1761 C CA . ARG A 1 226 ? 7.571 -14.230 46.418 1.00 32.62 226 ARG A CA 1
ATOM 1762 C C . ARG A 1 226 ? 8.502 -13.107 46.900 1.00 32.62 226 ARG A C 1
ATOM 1764 O O . ARG A 1 226 ? 9.333 -13.329 47.769 1.00 32.62 226 ARG A O 1
ATOM 1771 N N . GLY A 1 227 ? 8.217 -11.887 46.438 1.00 31.11 227 GLY A N 1
ATOM 1772 C CA . GLY A 1 227 ? 8.698 -10.630 47.015 1.00 31.11 227 GLY A CA 1
ATOM 1773 C C . GLY A 1 227 ? 8.028 -9.431 46.345 1.00 31.11 227 GLY A C 1
ATOM 1774 O O . GLY A 1 227 ? 8.422 -9.036 45.257 1.00 31.11 227 GLY A O 1
ATOM 1775 N N . ALA A 1 228 ? 6.973 -8.909 46.972 1.00 32.78 228 ALA A N 1
ATOM 1776 C CA . ALA A 1 228 ? 6.241 -7.717 46.559 1.00 32.78 228 ALA A CA 1
ATOM 1777 C C . ALA A 1 228 ? 7.004 -6.434 46.928 1.00 32.78 228 ALA A C 1
ATOM 1779 O O . ALA A 1 228 ? 7.693 -6.401 47.946 1.00 32.78 228 ALA A O 1
ATOM 1780 N N . GLY A 1 229 ? 6.811 -5.365 46.154 1.00 30.62 229 GLY A N 1
ATOM 1781 C CA . GLY A 1 229 ? 7.324 -4.039 46.490 1.00 30.62 229 GLY A CA 1
ATOM 1782 C C . GLY A 1 229 ? 6.868 -2.960 45.511 1.00 30.62 229 GLY A C 1
ATOM 1783 O O . GLY A 1 229 ? 7.574 -2.646 44.562 1.00 30.62 229 GLY A O 1
ATOM 1784 N N . THR A 1 230 ? 5.691 -2.380 45.751 1.00 36.50 230 THR A N 1
ATOM 1785 C CA . THR A 1 230 ? 5.288 -1.073 45.201 1.00 36.50 230 THR A CA 1
ATOM 1786 C C . THR A 1 230 ? 6.077 0.030 45.916 1.00 36.50 230 THR A C 1
ATOM 1788 O O . THR A 1 230 ? 6.304 -0.087 47.124 1.00 36.50 230 THR A O 1
ATOM 1791 N N . PRO A 1 231 ? 6.401 1.152 45.246 1.00 44.19 231 PRO A N 1
ATOM 1792 C CA . PRO A 1 231 ? 5.824 2.394 45.765 1.00 44.19 231 PRO A CA 1
ATOM 1793 C C . PRO A 1 231 ? 5.463 3.471 44.722 1.00 44.19 231 PRO A C 1
ATOM 1795 O O . PRO A 1 231 ? 6.172 3.723 43.760 1.00 44.19 231 PRO A O 1
ATOM 1798 N N . ARG A 1 232 ? 4.378 4.171 45.084 1.00 30.66 232 ARG A N 1
ATOM 1799 C CA . ARG A 1 232 ? 4.120 5.625 45.041 1.00 30.66 232 ARG A CA 1
ATOM 1800 C C . ARG A 1 232 ? 4.099 6.401 43.713 1.00 30.66 232 ARG A C 1
ATOM 1802 O O . ARG A 1 232 ? 5.108 6.736 43.114 1.00 30.66 232 ARG A O 1
ATOM 1809 N N . SER A 1 233 ? 2.871 6.852 43.456 1.00 29.95 233 SER A N 1
ATOM 1810 C CA . SER A 1 233 ? 2.427 8.047 42.735 1.00 29.95 233 SER A CA 1
ATOM 1811 C C . SER A 1 233 ? 3.142 9.347 43.139 1.00 29.95 233 SER A C 1
ATOM 1813 O O . SER A 1 233 ? 3.299 9.629 44.330 1.00 29.95 233 SER A O 1
ATOM 1815 N N . THR A 1 234 ? 3.432 10.183 42.136 1.00 34.03 234 THR A N 1
ATOM 1816 C CA . THR A 1 234 ? 3.537 11.644 42.265 1.00 34.03 234 THR A CA 1
ATOM 1817 C C . THR A 1 234 ? 2.886 12.334 41.066 1.00 34.03 234 THR A C 1
ATOM 1819 O O . THR A 1 234 ? 3.240 12.081 39.918 1.00 34.03 234 THR A O 1
ATOM 1822 N N . HIS A 1 235 ? 1.944 13.229 41.371 1.00 30.88 235 HIS A N 1
ATOM 1823 C CA . HIS A 1 235 ? 1.336 14.220 40.484 1.00 30.88 235 HIS A CA 1
ATOM 1824 C C . HIS A 1 235 ? 2.363 15.156 39.833 1.00 30.88 235 HIS A C 1
ATOM 1826 O O . HIS A 1 235 ? 3.154 15.770 40.549 1.00 30.88 235 HIS A O 1
ATOM 1832 N N . ILE A 1 236 ? 2.228 15.408 38.525 1.00 34.38 236 ILE A N 1
ATOM 1833 C CA . ILE A 1 236 ? 2.713 16.635 37.875 1.00 34.38 236 ILE A CA 1
ATOM 1834 C C . ILE A 1 236 ? 1.625 17.169 36.930 1.00 34.38 236 ILE A C 1
ATOM 1836 O O . ILE A 1 236 ? 0.962 16.423 36.219 1.00 34.38 236 ILE A O 1
ATOM 1840 N N . LYS A 1 237 ? 1.411 18.485 37.013 1.00 30.27 237 LYS A N 1
ATOM 1841 C CA . LYS A 1 237 ? 0.335 19.276 36.404 1.00 30.27 237 LYS A CA 1
ATOM 1842 C C . LYS A 1 237 ? 0.509 19.415 34.886 1.00 30.27 237 LYS A C 1
ATOM 1844 O O . LYS A 1 237 ? 1.547 19.883 34.429 1.00 30.27 237 LYS A O 1
ATOM 1849 N N . SER A 1 238 ? -0.547 19.120 34.132 1.00 32.88 238 SER A N 1
ATOM 1850 C CA . SER A 1 238 ? -0.678 19.402 32.701 1.00 32.88 238 SER A CA 1
ATOM 1851 C C . SER A 1 238 ? -1.096 20.857 32.461 1.00 32.88 238 SER A C 1
ATOM 1853 O O . SER A 1 238 ? -2.177 21.283 32.870 1.00 32.88 238 SER A O 1
ATOM 1855 N N . GLY A 1 239 ? -0.263 21.615 31.754 1.00 31.89 239 GLY A N 1
ATOM 1856 C CA . GLY A 1 239 ? -0.637 22.878 31.126 1.00 31.89 239 GLY A CA 1
ATOM 1857 C C . GLY A 1 239 ? -0.172 22.852 29.678 1.00 31.89 239 GLY A C 1
ATOM 1858 O O . GLY A 1 239 ? 0.996 23.117 29.421 1.00 31.89 239 GLY A O 1
ATOM 1859 N N . CYS A 1 240 ? -1.063 22.528 28.738 1.00 30.09 240 CYS A N 1
ATOM 1860 C CA . CYS A 1 240 ? -0.755 22.594 27.312 1.00 30.09 240 CYS A CA 1
ATOM 1861 C C . CYS A 1 240 ? -1.793 23.457 26.586 1.00 30.09 240 CYS A C 1
ATOM 1863 O O . CYS A 1 240 ? -2.997 23.203 26.624 1.00 30.09 240 CYS A O 1
ATOM 1865 N N . LYS A 1 241 ? -1.297 24.545 25.990 1.00 29.91 241 LYS A N 1
ATOM 1866 C CA . LYS A 1 241 ? -2.057 25.541 25.234 1.00 29.91 241 LYS A CA 1
ATOM 1867 C C . LYS A 1 241 ? -2.377 24.991 23.842 1.00 29.91 241 LYS A C 1
ATOM 1869 O O . LYS A 1 241 ? -1.485 24.526 23.142 1.00 29.91 241 LYS A O 1
ATOM 1874 N N . ARG A 1 242 ? -3.638 25.133 23.421 1.00 30.33 242 ARG A N 1
ATOM 1875 C CA . ARG A 1 242 ? -4.065 24.986 22.021 1.00 30.33 242 ARG A CA 1
ATOM 1876 C C . ARG A 1 242 ? -3.403 26.062 21.163 1.00 30.33 242 ARG A C 1
ATOM 1878 O O . ARG A 1 242 ? -3.574 27.246 21.447 1.00 30.33 242 ARG A O 1
ATOM 1885 N N . VAL A 1 243 ? -2.761 25.657 20.073 1.00 34.09 243 VAL A N 1
ATOM 1886 C CA . VAL A 1 243 ? -2.538 26.518 18.906 1.00 34.09 243 VAL A CA 1
ATOM 1887 C C . VAL A 1 243 ? -2.925 25.703 17.677 1.00 34.09 243 VAL A C 1
ATOM 1889 O O . VAL A 1 243 ? -2.444 24.590 17.484 1.00 34.09 243 VAL A O 1
ATOM 1892 N N . GLY A 1 244 ? -3.902 26.221 16.935 1.00 28.78 244 GLY A N 1
ATOM 1893 C CA . GLY A 1 244 ? -4.592 25.518 15.862 1.00 28.78 244 GLY A CA 1
ATOM 1894 C C . GLY A 1 244 ? -3.743 25.334 14.611 1.00 28.78 244 GLY A C 1
ATOM 1895 O O . GLY A 1 244 ? -2.966 26.206 14.230 1.00 28.78 244 GLY A O 1
ATOM 1896 N N . TRP A 1 245 ? -3.963 24.204 13.949 1.00 26.28 245 TRP A N 1
ATOM 1897 C CA . TRP A 1 245 ? -3.472 23.922 12.609 1.00 26.28 245 TRP A CA 1
ATOM 1898 C C . TRP A 1 245 ? -4.673 23.848 11.662 1.00 26.28 245 TRP A C 1
ATOM 1900 O O . TRP A 1 245 ? -5.626 23.114 11.916 1.00 26.28 245 TRP A O 1
ATOM 1910 N N . ARG A 1 246 ? -4.644 24.652 10.595 1.00 28.36 246 ARG A N 1
ATOM 1911 C CA . ARG A 1 246 ? -5.568 24.574 9.457 1.00 28.36 246 ARG A CA 1
ATOM 1912 C C . ARG A 1 246 ? -4.839 23.868 8.315 1.00 28.36 246 ARG A C 1
ATOM 1914 O O . ARG A 1 246 ? -3.812 24.396 7.892 1.00 28.36 246 ARG A O 1
ATOM 1921 N N . PRO A 1 247 ? -5.370 22.784 7.739 1.00 34.53 247 PRO A N 1
ATOM 1922 C CA . PRO A 1 247 ? -5.019 22.407 6.385 1.00 34.53 247 PRO A CA 1
ATOM 1923 C C . PRO A 1 247 ? -5.883 23.228 5.424 1.00 34.53 247 PRO A C 1
ATOM 1925 O O . PRO A 1 247 ? -7.113 23.175 5.456 1.00 34.53 247 PRO A O 1
ATOM 1928 N N . ALA A 1 248 ? -5.228 24.015 4.576 1.00 32.53 248 ALA A N 1
ATOM 1929 C CA . ALA A 1 248 ? -5.794 24.339 3.280 1.00 32.53 248 ALA A CA 1
ATOM 1930 C C . ALA A 1 248 ? -5.835 23.039 2.467 1.00 32.53 248 ALA A C 1
ATOM 1932 O O . ALA A 1 248 ? -4.892 22.260 2.560 1.00 32.53 248 ALA A O 1
ATOM 1933 N N . TRP A 1 249 ? -6.919 22.814 1.726 1.00 29.50 249 TRP A N 1
ATOM 1934 C CA . TRP A 1 249 ? -6.974 22.285 0.356 1.00 29.50 249 TRP A CA 1
ATOM 1935 C C . TRP A 1 249 ? -8.449 22.004 0.025 1.00 29.50 249 TRP A C 1
ATOM 1937 O O . TRP A 1 249 ? -9.119 21.215 0.688 1.00 29.50 249 TRP A O 1
ATOM 1947 N N . SER A 1 250 ? -8.961 22.715 -0.980 1.00 29.05 250 SER A N 1
ATOM 1948 C CA . SER A 1 250 ? -10.293 22.522 -1.560 1.00 29.05 250 SER A CA 1
ATOM 1949 C C . SER A 1 250 ? -10.225 21.462 -2.664 1.00 29.05 250 SER A C 1
ATOM 1951 O O . SER A 1 250 ? -9.341 21.569 -3.514 1.00 29.05 250 SER A O 1
ATOM 1953 N N . PRO A 1 251 ? -11.162 20.502 -2.742 1.00 37.25 251 PRO A N 1
ATOM 1954 C CA . PRO A 1 251 ? -11.306 19.654 -3.917 1.00 37.25 251 PRO A CA 1
ATOM 1955 C C . PRO A 1 251 ? -12.178 20.345 -4.974 1.00 37.25 251 PRO A C 1
ATOM 1957 O O . PRO A 1 251 ? -13.300 20.777 -4.701 1.00 37.25 251 PRO A O 1
ATOM 1960 N N . THR A 1 252 ? -11.663 20.452 -6.199 1.00 37.81 252 THR A N 1
ATOM 1961 C CA . THR A 1 252 ? -12.463 20.805 -7.376 1.00 37.81 252 THR A CA 1
ATOM 1962 C C . THR A 1 252 ? -13.301 19.595 -7.796 1.00 37.81 252 THR A C 1
ATOM 1964 O O . THR A 1 252 ? -12.832 18.461 -7.787 1.00 37.81 252 THR A O 1
ATOM 1967 N N . ALA A 1 253 ? -14.563 19.875 -8.109 1.00 33.91 253 ALA A N 1
ATOM 1968 C CA . ALA A 1 253 ? -15.668 18.960 -8.360 1.00 33.91 253 ALA A CA 1
ATOM 1969 C C . ALA A 1 253 ? -15.393 17.820 -9.363 1.00 33.91 253 ALA A C 1
ATOM 1971 O O . ALA A 1 253 ? -14.982 18.060 -10.496 1.00 33.91 253 ALA A O 1
ATOM 1972 N N . GLY A 1 254 ? -15.750 16.594 -8.967 1.00 29.48 254 GLY A N 1
ATOM 1973 C CA . GLY A 1 254 ? -16.036 15.487 -9.880 1.00 29.48 254 GLY A CA 1
ATOM 1974 C C . GLY A 1 254 ? -17.505 15.527 -10.310 1.00 29.48 254 GLY A C 1
ATOM 1975 O O . GLY A 1 254 ? -18.402 15.626 -9.473 1.00 29.48 254 GLY A O 1
ATOM 1976 N N . ILE A 1 255 ? -17.749 15.477 -11.619 1.00 34.66 255 ILE A N 1
ATOM 1977 C CA . ILE A 1 255 ? -19.084 15.423 -12.220 1.00 34.66 255 ILE A CA 1
ATOM 1978 C C . ILE A 1 255 ? -19.556 13.963 -12.204 1.00 34.66 255 ILE A C 1
ATOM 1980 O O . ILE A 1 255 ? -18.992 13.119 -12.893 1.00 34.66 255 ILE A O 1
ATOM 1984 N N . TYR A 1 256 ? -20.600 13.676 -11.425 1.00 31.70 256 TYR A N 1
ATOM 1985 C CA . TYR A 1 256 ? -21.374 12.435 -11.497 1.00 31.70 256 TYR A CA 1
ATOM 1986 C C . TYR A 1 256 ? -22.445 12.577 -12.588 1.00 31.70 256 TYR A C 1
ATOM 1988 O O . TYR A 1 256 ? -23.304 13.453 -12.494 1.00 31.70 256 TYR A O 1
ATOM 1996 N N . SER A 1 257 ? -22.442 11.698 -13.591 1.00 35.19 257 SER A N 1
ATOM 1997 C CA . SER A 1 257 ? -23.594 11.486 -14.474 1.00 35.19 257 SER A CA 1
ATOM 1998 C C . SER A 1 257 ? -24.196 10.112 -14.193 1.00 35.19 257 SER A C 1
ATOM 2000 O O . SER A 1 257 ? -23.695 9.095 -14.668 1.00 35.19 257 SER A O 1
ATOM 2002 N N . GLY A 1 258 ? -25.275 10.076 -13.414 1.00 26.80 258 GLY A N 1
ATOM 2003 C CA . GLY A 1 258 ? -26.132 8.900 -13.326 1.00 26.80 258 GLY A CA 1
ATOM 2004 C C . GLY A 1 258 ? -27.172 8.960 -14.438 1.00 26.80 258 GLY A C 1
ATOM 2005 O O . GLY A 1 258 ? -27.956 9.904 -14.487 1.00 26.80 258 GLY A O 1
ATOM 2006 N N . SER A 1 259 ? -27.192 7.960 -15.318 1.00 32.09 259 SER A N 1
ATOM 2007 C CA . SER A 1 259 ? -28.348 7.695 -16.176 1.00 32.09 259 SER A CA 1
ATOM 2008 C C . SER A 1 259 ? -29.077 6.475 -15.635 1.00 32.09 259 SER A C 1
ATOM 2010 O O . SER A 1 259 ? -28.525 5.380 -15.597 1.00 32.09 259 SER A O 1
ATOM 2012 N N . ARG A 1 260 ? -30.319 6.692 -15.194 1.00 29.03 260 ARG A N 1
ATOM 2013 C CA . ARG A 1 260 ? -31.327 5.640 -15.065 1.00 29.03 260 ARG A CA 1
ATOM 2014 C C . ARG A 1 260 ? -31.850 5.313 -16.460 1.00 29.03 260 ARG A C 1
ATOM 2016 O O . ARG A 1 260 ? -32.316 6.230 -17.134 1.00 29.03 260 ARG A O 1
ATOM 2023 N N . MET A 1 261 ? -31.865 4.034 -16.809 1.00 34.38 261 MET A N 1
ATOM 2024 C CA . MET A 1 261 ? -32.986 3.359 -17.470 1.00 34.38 261 MET A CA 1
ATOM 2025 C C . MET A 1 261 ? -33.065 1.944 -16.914 1.00 34.38 261 MET A C 1
ATOM 2027 O O . MET A 1 261 ? -31.984 1.346 -16.723 1.00 34.38 261 MET A O 1
#